Protein AF-A0A7C4KHJ4-F1 (afdb_monomer)

InterPro domains:
  IPR000914 Solute-binding protein family 5 domain [PF00496] (20-170)
  IPR039424 Solute-binding protein family 5 [PTHR30290] (23-286)

Sequence (313 aa):
FVEGGKYYEDDTPEHAKEIRDLLRDKRFRKALSWGVDRQRVIDVAWNGIGEPKAATISPQSWHFASPEGQEVYKKWAAADAQFDVEAANKALDEIGMTKGADGFRTLPSGKPFTMVVIVSDWGGSLKVQTDAAAEVKDQWEKNLGIKVEIQNLQGQPNLDTLTNEGQYMLRGAHISEIDIWTYPDWIFPIVNRYMFPLEGRYWAKGKETCQAPADKPYDCGVKPEPDSPAAKLQALYEKGMATKTVDERHKVVWEAIQVIIDEGPFVIGISGDQRMPVIANKKLKNILDYGVVGPWAPCTPGNQVPAQWYFEE

Radius of gyration: 20.72 Å; Cα contacts (8 Å, |Δi|>4): 526; chains: 1; bounding box: 50×50×69 Å

Secondary structure (DSSP, 8-state):
--TT---STT--HHHHHHHHHHHH-HHHHHHHHHT--HHHHHHHHSTT-SEE--S-S-TT-GGG-SHHHHHHHHHHHHTT-S--HHHHHHHHHHTT--B-TTSPBBPTTS-B-EEEEEE-STTS-HHHHHHHHHHHHHHIIIII--EEEEEE-TT-THHHHHHHTT--SEE------S-TTTSGGGTS--SSSTT-HHHHHHHHTTGGG----TT-TTTT--PPPTT-HHHHHHHHHHHHHH--SHHHHHHHHHHHHHHHHHH--SS---EE---------TTEE---S----S-TTTTTTGGG-GGG-EE--

Nearest PDB structures (foldseek):
  6lzu-assembly1_A  TM=7.095E-01  e=1.275E-09  Vibrio harveyi 1DA3
  6lzt-assembly1_A  TM=7.423E-01  e=4.961E-09  Vibrio harveyi 1DA3
  2noo-assembly1_A  TM=7.146E-01  e=4.512E-07  Escherichia coli K-12
  4ofo-assembly1_A  TM=6.897E-01  e=8.039E-06  Yersinia pestis
  1t34-assembly1_B  TM=4.561E-01  e=5.845E-01  Rattus norvegicus

pLDDT: mean 92.4, std 8.03, range [44.91, 98.81]

Foldseek 3Di:
DAVPLPPDPPPDPVVSVLLVVLLQDFLNQLLLLQLDPLQVLCCFLVVSFFDQWFDDADCLAPLLVDPVSVVLVVLLRHQSRHHDLPSSQVSCVVQQQDQDPVRATDGNVRHRAEAEEEEEQADPDSRSSVRSLVNSQVSCCVSHRHHYDYHYCYVPPCPVVCFLLVNHSHYDHDHYDRDCVLPVVQQALCDQGDLFNLCNLLNVCPNPVDDADPVGRSNNGDHDDPPDLNVLRNVLVVVLVPDDDPVVSSVSVSVSSVSCSVSDVSDNDSGDPGDDDDDDDPQWDQFDPDDDPDDPSCPPVVVRVCVPIDGDD

Structure (mmCIF, N/CA/C/O backbone):
data_AF-A0A7C4KHJ4-F1
#
_entry.id   AF-A0A7C4KHJ4-F1
#
loop_
_atom_site.group_PDB
_atom_site.id
_atom_site.type_symbol
_atom_site.label_atom_id
_atom_site.label_alt_id
_atom_site.label_comp_id
_atom_site.label_asym_id
_atom_site.label_entity_id
_atom_site.label_seq_id
_atom_site.pdbx_PDB_ins_code
_atom_site.Cartn_x
_atom_site.Cartn_y
_atom_site.Cartn_z
_atom_site.occupancy
_atom_site.B_iso_or_equiv
_atom_site.auth_seq_id
_atom_site.auth_comp_id
_atom_site.auth_asym_id
_atom_site.auth_atom_id
_atom_site.pdbx_PDB_model_num
ATOM 1 N N . PHE A 1 1 ? -4.263 11.393 4.834 1.00 48.53 1 PHE A N 1
ATOM 2 C CA . PHE A 1 1 ? -4.765 12.308 5.877 1.00 48.53 1 PHE A CA 1
ATOM 3 C C . PHE A 1 1 ? -6.288 12.150 5.914 1.00 48.53 1 PHE A C 1
ATOM 5 O O . PHE A 1 1 ? -6.855 11.564 5.008 1.00 48.53 1 PHE A O 1
ATOM 12 N N . VAL A 1 2 ? -6.969 12.540 6.990 1.00 50.00 2 VAL A N 1
ATOM 13 C CA . VAL A 1 2 ? -8.450 12.435 7.073 1.00 50.00 2 VAL A CA 1
ATOM 14 C C . VAL A 1 2 ? -9.094 13.816 7.196 1.00 50.00 2 VAL A C 1
ATOM 16 O O . VAL A 1 2 ? -10.307 13.952 7.102 1.00 50.00 2 VAL A O 1
ATOM 19 N N . GLU A 1 3 ? -8.276 14.863 7.306 1.00 51.19 3 GLU A N 1
ATOM 20 C CA . GLU A 1 3 ? -8.740 16.245 7.335 1.00 51.19 3 GLU A CA 1
ATOM 21 C C . GLU A 1 3 ? -9.339 16.614 5.972 1.00 51.19 3 GLU A C 1
ATOM 23 O O . GLU A 1 3 ? -8.628 16.902 5.011 1.00 51.19 3 GLU A O 1
ATOM 28 N N . GLY A 1 4 ? -10.668 16.545 5.883 1.00 44.91 4 GLY A N 1
ATOM 29 C CA . GLY A 1 4 ? -11.434 16.971 4.714 1.00 44.91 4 GLY A CA 1
ATOM 30 C C . GLY A 1 4 ? -12.326 15.913 4.065 1.00 44.91 4 GLY A C 1
ATOM 31 O O . GLY A 1 4 ? -13.011 16.236 3.101 1.00 44.91 4 GLY A O 1
ATOM 32 N N . GLY A 1 5 ? -12.371 14.686 4.591 1.00 52.03 5 GLY A N 1
ATOM 33 C CA . GLY A 1 5 ? -13.282 13.657 4.080 1.00 52.03 5 GLY A CA 1
ATOM 34 C C . GLY A 1 5 ? -14.732 13.760 4.567 1.00 52.03 5 GLY A C 1
ATOM 35 O O . GLY A 1 5 ? -15.590 13.111 3.980 1.00 52.03 5 GLY A O 1
ATOM 36 N N . LYS A 1 6 ? -15.014 14.547 5.625 1.00 63.78 6 LYS A N 1
ATOM 37 C CA . LYS A 1 6 ? -16.325 14.628 6.307 1.00 63.78 6 LYS A CA 1
ATOM 38 C C . LYS A 1 6 ? -17.025 13.268 6.402 1.00 63.78 6 LYS A C 1
ATOM 40 O O . LYS A 1 6 ? -18.173 13.110 5.997 1.00 63.78 6 LYS A O 1
ATOM 45 N N . TYR A 1 7 ? -16.304 12.276 6.916 1.00 72.81 7 TYR A N 1
ATOM 46 C CA . TYR A 1 7 ? -16.826 10.916 7.068 1.00 72.81 7 TYR A CA 1
ATOM 47 C C . TYR A 1 7 ? -17.734 10.763 8.297 1.00 72.81 7 TYR A C 1
ATOM 49 O O . TYR A 1 7 ? -18.406 9.747 8.435 1.00 72.81 7 TYR A O 1
ATOM 57 N N . TYR A 1 8 ? -17.754 11.766 9.179 1.00 77.12 8 TYR A N 1
ATOM 58 C CA . TYR A 1 8 ? -18.508 11.771 10.429 1.00 77.12 8 TYR A CA 1
ATOM 59 C C . TYR A 1 8 ? -19.321 13.058 10.553 1.00 77.12 8 TYR A C 1
ATOM 61 O O . TYR A 1 8 ? -18.904 14.118 10.081 1.00 77.12 8 TYR A O 1
ATOM 69 N N . GLU A 1 9 ? -20.476 12.970 11.213 1.00 77.19 9 GLU A N 1
ATOM 70 C CA . GLU A 1 9 ? -21.307 14.140 11.518 1.00 77.19 9 GLU A CA 1
ATOM 71 C C . GLU A 1 9 ? -20.599 15.102 12.494 1.00 77.19 9 GLU A C 1
ATOM 73 O O . GLU A 1 9 ? -20.789 16.315 12.400 1.00 77.19 9 GLU A O 1
ATOM 78 N N . ASP A 1 10 ? -19.735 14.586 13.380 1.00 80.06 10 ASP A N 1
ATOM 79 C CA . ASP A 1 10 ? -18.933 15.332 14.359 1.00 80.06 10 ASP A CA 1
ATOM 80 C C . ASP A 1 10 ? -17.441 15.448 13.971 1.00 80.06 10 ASP A C 1
ATOM 82 O O . ASP A 1 10 ? -16.556 15.249 14.804 1.00 80.06 10 ASP A O 1
ATOM 86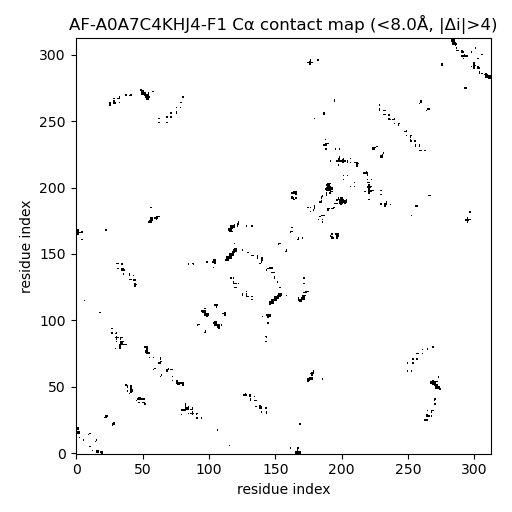 N N . ASP A 1 11 ? -17.143 15.789 12.712 1.00 78.00 11 ASP A N 1
ATOM 87 C CA . ASP A 1 11 ? -15.772 15.947 12.182 1.00 78.00 11 ASP A CA 1
ATOM 88 C C . ASP A 1 11 ? -15.036 17.179 12.769 1.00 78.00 11 ASP A C 1
ATOM 90 O O . ASP A 1 11 ? -14.831 18.198 12.104 1.00 78.00 11 ASP A O 1
ATOM 94 N N . THR A 1 12 ? -14.680 17.115 14.058 1.00 85.88 12 THR A N 1
ATOM 95 C CA . THR A 1 12 ? -13.859 18.125 14.747 1.00 85.88 12 THR A CA 1
ATOM 96 C C . THR A 1 12 ? -12.362 17.878 14.515 1.00 85.88 12 THR A C 1
ATOM 98 O O . THR A 1 12 ? -11.960 16.738 14.257 1.00 85.88 12 THR A O 1
ATOM 101 N N . PRO A 1 13 ? -11.492 18.899 14.661 1.00 85.50 13 PRO A N 1
ATOM 102 C CA . PRO A 1 13 ? -10.043 18.727 14.519 1.00 85.50 13 PRO A CA 1
ATOM 103 C C . PRO A 1 13 ? -9.453 17.635 15.424 1.00 85.50 13 PRO A C 1
ATOM 105 O O . PRO A 1 13 ? -8.558 16.897 15.013 1.00 85.50 13 PRO A O 1
ATOM 108 N N . GLU A 1 14 ? -9.964 17.495 16.647 1.00 88.50 14 GLU A N 1
ATOM 109 C CA . GLU A 1 14 ? -9.522 16.489 17.615 1.00 88.50 14 GLU A CA 1
ATOM 110 C C . GLU A 1 14 ? -9.905 15.078 17.164 1.00 88.50 14 GLU A C 1
ATOM 112 O O . GLU A 1 14 ? -9.088 14.161 17.248 1.00 88.50 14 GLU A O 1
ATOM 117 N N . HIS A 1 15 ? -11.122 14.911 16.639 1.00 88.50 15 HIS A N 1
ATOM 118 C CA . HIS A 1 15 ? -11.596 13.628 16.128 1.00 88.50 15 HIS A CA 1
ATOM 119 C C . HIS A 1 15 ? -10.838 13.215 14.857 1.00 88.50 15 HIS A C 1
ATOM 121 O O . HIS A 1 15 ? -10.336 12.094 14.761 1.00 88.50 15 HIS A O 1
ATOM 127 N N . ALA A 1 16 ? -10.644 14.150 13.921 1.00 87.75 16 ALA A N 1
ATOM 128 C CA . ALA A 1 16 ? -9.838 13.930 12.723 1.00 87.75 16 ALA A CA 1
ATOM 129 C C . ALA A 1 16 ? -8.372 13.597 13.059 1.00 87.75 16 ALA A C 1
ATOM 131 O O . ALA A 1 16 ? -7.741 12.777 12.379 1.00 87.75 16 ALA A O 1
ATOM 132 N N . LYS A 1 17 ? -7.820 14.206 14.119 1.00 89.88 17 LYS A N 1
ATOM 133 C CA . LYS A 1 17 ? -6.488 13.874 14.635 1.00 89.88 17 LYS A CA 1
ATOM 134 C C . LYS A 1 17 ? -6.435 12.460 15.202 1.00 89.88 17 LYS A C 1
ATOM 136 O O . LYS A 1 17 ? -5.523 11.727 14.838 1.00 89.88 17 LYS A O 1
ATOM 141 N N . GLU A 1 18 ? -7.396 12.066 16.032 1.00 93.25 18 GLU A N 1
ATOM 142 C CA . GLU A 1 18 ? -7.451 10.717 16.604 1.00 93.25 18 GLU A CA 1
ATOM 143 C C . GLU A 1 18 ? -7.506 9.638 15.513 1.00 93.25 18 GLU A C 1
ATOM 145 O O . GLU A 1 18 ? -6.716 8.694 15.536 1.00 93.25 18 GLU A O 1
ATOM 150 N N . ILE A 1 19 ? -8.365 9.810 14.502 1.00 93.50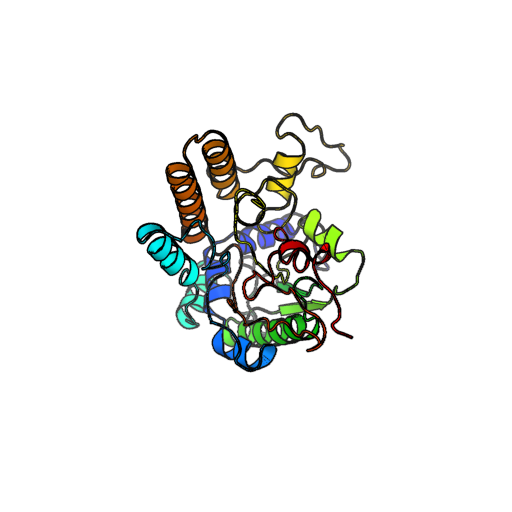 19 ILE A N 1
ATOM 151 C CA . ILE A 1 19 ? -8.444 8.874 13.372 1.00 93.50 19 ILE A CA 1
ATOM 152 C C . ILE A 1 19 ? -7.123 8.850 12.598 1.00 93.50 19 ILE A C 1
ATOM 154 O O . ILE A 1 19 ? -6.631 7.783 12.238 1.00 93.50 19 ILE A O 1
ATOM 158 N N . ARG A 1 20 ? -6.517 10.011 12.331 1.00 91.00 20 ARG A N 1
ATOM 159 C CA . ARG A 1 20 ? -5.228 10.071 11.632 1.00 91.00 20 ARG A CA 1
ATOM 160 C C . ARG A 1 20 ? -4.130 9.350 12.410 1.00 91.00 20 ARG A C 1
ATOM 162 O O . ARG A 1 20 ? -3.338 8.644 11.788 1.00 91.00 20 ARG A O 1
ATOM 169 N N . ASP A 1 21 ? -4.075 9.531 13.723 1.00 94.12 21 ASP A N 1
ATOM 170 C CA . ASP A 1 21 ? -3.102 8.865 14.586 1.00 94.12 21 ASP A CA 1
ATOM 171 C C . ASP A 1 21 ? -3.329 7.346 14.573 1.00 94.12 21 ASP A C 1
ATOM 173 O O . ASP A 1 21 ? -2.370 6.594 14.405 1.00 94.12 21 ASP A O 1
ATOM 177 N N . LEU A 1 22 ? -4.590 6.897 14.608 1.00 96.25 22 LEU A N 1
ATOM 178 C CA . LEU A 1 22 ? -4.954 5.486 14.470 1.00 96.25 22 LEU A CA 1
ATOM 179 C C . LEU A 1 22 ? -4.490 4.890 13.131 1.00 96.25 22 LEU A C 1
ATOM 181 O O . LEU A 1 22 ? -3.803 3.872 13.114 1.00 96.25 22 LEU A O 1
ATOM 185 N N . LEU A 1 23 ? -4.810 5.533 12.002 1.00 94.81 23 LEU A N 1
ATOM 186 C CA . LEU A 1 23 ? -4.402 5.062 10.668 1.00 94.81 23 LEU A CA 1
ATOM 187 C C . LEU A 1 23 ? -2.869 5.060 10.492 1.00 94.81 23 LEU A C 1
ATOM 189 O O . LEU A 1 23 ? -2.312 4.263 9.728 1.00 94.81 23 LEU A O 1
ATOM 193 N N . ARG A 1 24 ? -2.170 5.952 11.204 1.00 93.19 24 ARG A N 1
ATOM 194 C CA . ARG A 1 24 ? -0.703 6.030 11.237 1.00 93.19 24 ARG A CA 1
ATOM 195 C C . ARG A 1 24 ? -0.062 5.045 12.212 1.00 93.19 24 ARG A C 1
ATOM 197 O O . ARG A 1 24 ? 1.132 4.775 12.055 1.00 93.19 24 ARG A O 1
ATOM 204 N N . ASP A 1 25 ? -0.810 4.430 13.121 1.00 97.25 25 ASP A N 1
ATOM 205 C CA . ASP A 1 25 ? -0.280 3.374 13.977 1.00 97.25 25 ASP A CA 1
ATOM 206 C C . ASP A 1 25 ? -0.015 2.102 13.157 1.00 97.25 25 ASP A C 1
ATOM 208 O O . ASP A 1 25 ? -0.901 1.528 12.515 1.00 97.25 25 ASP A O 1
ATOM 212 N N . LYS A 1 26 ? 1.237 1.638 13.167 1.00 97.38 26 LYS A N 1
ATOM 213 C CA . LYS A 1 26 ? 1.629 0.426 12.440 1.00 97.38 26 LYS A CA 1
ATOM 214 C C . LYS A 1 26 ? 0.917 -0.825 12.954 1.00 97.38 26 LYS A C 1
ATOM 216 O O . LYS A 1 26 ? 0.660 -1.728 12.167 1.00 97.38 26 LYS A O 1
ATOM 221 N N . ARG A 1 27 ? 0.561 -0.884 14.242 1.00 98.50 27 ARG A N 1
ATOM 222 C CA . ARG A 1 27 ? -0.179 -2.011 14.832 1.00 98.50 27 ARG A CA 1
ATOM 223 C C . ARG A 1 27 ? -1.583 -2.095 14.256 1.00 98.50 27 ARG A C 1
ATOM 225 O O . ARG A 1 27 ? -2.018 -3.190 13.918 1.00 98.50 27 ARG A O 1
ATOM 232 N N . PHE A 1 28 ? -2.242 -0.953 14.050 1.00 98.56 28 PHE A N 1
ATOM 233 C CA . PHE A 1 28 ? -3.539 -0.904 13.377 1.00 98.56 28 PHE A CA 1
ATOM 234 C C . PHE A 1 28 ? -3.435 -1.421 11.936 1.00 98.56 28 PHE A C 1
ATOM 236 O O . PHE A 1 28 ? -4.170 -2.327 11.548 1.00 98.56 28 PHE A O 1
ATOM 243 N N . ARG A 1 29 ? -2.466 -0.927 11.152 1.00 98.19 29 ARG A N 1
ATOM 244 C CA . ARG A 1 29 ? -2.273 -1.383 9.761 1.00 98.19 29 ARG A CA 1
ATOM 245 C C . ARG A 1 29 ? -1.912 -2.868 9.663 1.00 98.19 29 ARG A C 1
ATOM 247 O O . ARG A 1 29 ? -2.429 -3.564 8.790 1.00 98.19 29 ARG A O 1
ATOM 254 N N . LYS A 1 30 ? -1.072 -3.372 10.573 1.00 98.62 30 LYS A N 1
ATOM 255 C CA . LYS A 1 30 ? -0.749 -4.802 10.688 1.00 98.62 30 LYS A CA 1
ATOM 256 C C . LYS A 1 30 ? -1.979 -5.631 11.041 1.00 98.62 30 LYS A C 1
ATOM 258 O O . LYS A 1 30 ? -2.223 -6.629 10.378 1.00 98.62 30 LYS A O 1
ATOM 263 N N . ALA A 1 31 ? -2.803 -5.185 11.990 1.00 98.75 31 ALA A N 1
ATOM 264 C CA . ALA A 1 31 ? -4.045 -5.869 12.339 1.00 98.75 31 ALA A CA 1
ATOM 265 C C . ALA A 1 31 ? -5.008 -5.972 11.149 1.00 98.75 31 ALA A C 1
ATOM 267 O O . ALA A 1 31 ? -5.555 -7.044 10.898 1.00 98.75 31 ALA A O 1
ATOM 268 N N . LEU A 1 32 ? -5.164 -4.898 10.367 1.00 98.62 32 LEU A N 1
ATOM 269 C CA . LEU A 1 32 ? -5.944 -4.952 9.129 1.00 98.62 32 LEU A CA 1
ATOM 270 C C . LEU A 1 32 ? -5.367 -5.966 8.134 1.00 98.62 32 LEU A C 1
ATOM 272 O O . LEU A 1 32 ? -6.120 -6.707 7.511 1.00 98.62 32 LEU A O 1
ATOM 276 N N . SER A 1 33 ? -4.042 -6.021 7.999 1.00 98.56 33 SER A N 1
ATOM 277 C CA . SER A 1 33 ? -3.369 -6.969 7.110 1.00 98.56 33 SER A CA 1
ATOM 278 C C . SER A 1 33 ? -3.535 -8.425 7.556 1.00 98.56 33 SER A C 1
ATOM 280 O O . SER A 1 33 ? -3.796 -9.291 6.722 1.00 98.56 33 SER A O 1
ATOM 282 N N . TRP A 1 34 ? -3.410 -8.695 8.858 1.00 98.75 34 TRP A N 1
ATOM 283 C CA . TRP A 1 34 ? -3.508 -10.038 9.434 1.00 98.75 34 TRP A CA 1
ATOM 284 C C . TRP A 1 34 ? -4.940 -10.540 9.583 1.00 98.75 34 TRP A C 1
ATOM 286 O O . TRP A 1 34 ? -5.164 -11.745 9.622 1.00 98.75 34 TRP A O 1
ATOM 296 N N . GLY A 1 35 ? -5.916 -9.634 9.646 1.00 98.56 35 GLY A N 1
ATOM 297 C CA . GLY A 1 35 ? -7.336 -9.965 9.738 1.00 98.56 35 GLY A CA 1
ATOM 298 C C . GLY A 1 35 ? -7.981 -10.420 8.430 1.00 98.56 35 GLY A C 1
ATOM 299 O O . GLY A 1 35 ? -9.187 -10.674 8.433 1.00 98.56 35 GLY A O 1
ATOM 300 N N . VAL A 1 36 ? -7.216 -10.503 7.335 1.00 98.50 36 VAL A N 1
ATOM 301 C CA . VAL A 1 36 ? -7.709 -10.867 6.000 1.00 98.50 36 VAL A CA 1
ATOM 302 C C . VAL A 1 36 ? -7.098 -12.181 5.530 1.00 98.50 36 VAL A C 1
ATOM 304 O O . VAL A 1 36 ? -5.885 -12.299 5.354 1.00 98.50 36 VAL A O 1
ATOM 307 N N . ASP A 1 37 ? -7.962 -13.147 5.245 1.00 98.50 37 ASP A N 1
ATOM 308 C CA . ASP A 1 37 ? -7.648 -14.325 4.454 1.00 98.50 37 ASP A CA 1
ATOM 309 C C . ASP A 1 37 ? -7.569 -13.920 2.978 1.00 98.50 37 ASP A C 1
ATOM 311 O O . ASP A 1 37 ? -8.564 -13.821 2.253 1.00 98.50 37 ASP A O 1
ATOM 315 N N . ARG A 1 38 ? -6.339 -13.666 2.536 1.00 98.19 38 ARG A N 1
ATOM 316 C CA . ARG A 1 38 ? -6.027 -13.272 1.159 1.00 98.19 38 ARG A CA 1
ATOM 317 C C . ARG A 1 38 ? -6.457 -14.314 0.138 1.00 98.19 38 ARG A C 1
ATOM 319 O O . ARG A 1 38 ? -6.929 -13.932 -0.930 1.00 98.19 38 ARG A O 1
ATOM 326 N N . GLN A 1 39 ? -6.313 -15.604 0.452 1.00 97.94 39 GLN A N 1
ATOM 327 C CA . GLN A 1 39 ? -6.692 -16.668 -0.474 1.00 97.94 39 GLN A CA 1
ATOM 328 C C . GLN A 1 39 ? -8.201 -16.650 -0.697 1.00 97.94 39 GLN A C 1
ATOM 330 O O . GLN A 1 39 ? -8.654 -16.675 -1.838 1.00 97.94 39 GLN A O 1
ATOM 335 N N . ARG A 1 40 ? -8.976 -16.486 0.377 1.00 98.19 40 ARG A N 1
ATOM 336 C CA . ARG A 1 40 ? -10.426 -16.344 0.281 1.00 98.19 40 ARG A CA 1
ATOM 337 C C . ARG A 1 40 ? -10.836 -15.153 -0.592 1.00 98.19 40 ARG A C 1
ATOM 339 O O . ARG A 1 40 ? -11.726 -15.297 -1.430 1.00 98.19 40 ARG A O 1
ATOM 346 N N . VAL A 1 41 ? -10.182 -13.999 -0.443 1.00 97.88 41 VAL A N 1
ATOM 347 C CA . VAL A 1 41 ? -10.464 -12.831 -1.299 1.00 97.88 41 VAL A CA 1
ATOM 348 C C . VAL A 1 41 ? -10.110 -13.115 -2.765 1.00 97.88 41 VAL A C 1
ATOM 350 O O . VAL A 1 41 ? -10.869 -12.745 -3.661 1.00 97.88 41 VAL A O 1
ATOM 353 N N . ILE A 1 42 ? -8.999 -13.812 -3.026 1.00 96.44 42 ILE A N 1
ATOM 354 C CA . ILE A 1 42 ? -8.588 -14.239 -4.374 1.00 96.44 42 ILE A CA 1
ATOM 355 C C . ILE A 1 42 ? -9.616 -15.183 -5.003 1.00 96.44 42 ILE A C 1
ATOM 357 O O . ILE A 1 42 ? -9.978 -15.011 -6.168 1.00 96.44 42 ILE A O 1
ATOM 361 N N . ASP A 1 43 ? -10.130 -16.143 -4.243 1.00 96.94 43 ASP A N 1
ATOM 362 C CA . ASP A 1 43 ? -11.132 -17.094 -4.722 1.00 96.94 43 ASP A CA 1
ATOM 363 C C . ASP A 1 43 ? -12.440 -16.394 -5.112 1.00 96.94 43 ASP A C 1
ATOM 365 O O . ASP A 1 43 ? -13.051 -16.743 -6.121 1.00 96.94 43 ASP A O 1
ATOM 369 N N . VAL A 1 44 ? -12.844 -15.373 -4.349 1.00 96.50 44 VAL A N 1
ATOM 370 C CA . VAL A 1 44 ? -14.081 -14.612 -4.584 1.00 96.50 44 VAL A CA 1
ATOM 371 C C . VAL A 1 44 ? -13.944 -13.620 -5.733 1.00 96.50 44 VAL A C 1
ATOM 373 O O . VAL A 1 44 ? -14.785 -13.598 -6.629 1.00 96.50 44 VAL A O 1
ATOM 376 N N . ALA A 1 45 ? -12.909 -12.781 -5.709 1.00 94.31 45 ALA A N 1
ATOM 377 C CA . ALA A 1 45 ? -12.795 -11.660 -6.638 1.00 94.31 45 ALA A CA 1
ATOM 378 C C . ALA A 1 45 ? -12.063 -12.032 -7.935 1.00 94.31 45 ALA A C 1
ATOM 380 O O . ALA A 1 45 ? -12.396 -11.515 -9.000 1.00 94.31 45 ALA A O 1
ATOM 381 N N . TRP A 1 46 ? -11.093 -12.948 -7.866 1.00 92.44 46 TRP A N 1
ATOM 382 C CA . TRP A 1 46 ? -10.256 -13.358 -8.999 1.00 92.44 46 TRP A CA 1
ATOM 383 C C . TRP A 1 46 ? -10.474 -14.815 -9.435 1.00 92.44 46 TRP A C 1
ATOM 385 O O . TRP A 1 46 ? -9.726 -15.314 -10.276 1.00 92.44 46 TRP A O 1
ATOM 395 N N . ASN A 1 47 ? -11.491 -15.509 -8.911 1.00 93.19 47 ASN A N 1
ATOM 396 C CA . ASN A 1 47 ? -11.765 -16.922 -9.208 1.00 93.19 47 ASN A CA 1
ATOM 397 C C . ASN A 1 47 ? -10.541 -17.832 -8.980 1.00 93.19 47 ASN A C 1
ATOM 399 O O . ASN A 1 47 ? -10.270 -18.734 -9.775 1.00 93.19 47 ASN A O 1
ATOM 403 N N . GLY A 1 48 ? -9.757 -17.555 -7.936 1.00 93.12 48 GLY A N 1
ATOM 404 C CA . GLY A 1 48 ? -8.562 -18.331 -7.593 1.00 93.12 48 GLY A CA 1
ATOM 405 C C . GLY A 1 48 ? -7.305 -17.944 -8.385 1.00 93.12 48 GLY A C 1
ATOM 406 O O . GLY A 1 48 ? -6.258 -18.564 -8.211 1.00 93.12 48 GLY A O 1
ATOM 407 N N . ILE A 1 49 ? -7.375 -16.938 -9.267 1.00 91.75 49 ILE A N 1
ATOM 408 C CA . ILE A 1 49 ? -6.243 -16.516 -10.102 1.00 91.75 49 ILE A CA 1
ATOM 409 C C . ILE A 1 49 ? -5.459 -15.397 -9.411 1.00 91.75 49 ILE A C 1
ATOM 411 O O . ILE A 1 49 ? -5.798 -14.221 -9.504 1.00 91.75 49 ILE A O 1
ATOM 415 N N . GLY A 1 50 ? -4.354 -15.762 -8.773 1.00 91.19 50 GLY A N 1
ATOM 416 C CA . GLY A 1 50 ? -3.403 -14.825 -8.185 1.00 91.19 50 GLY A CA 1
ATOM 417 C C . GLY A 1 50 ? -2.696 -15.438 -6.987 1.00 91.19 50 GLY A C 1
ATOM 418 O O . GLY A 1 50 ? -3.040 -16.532 -6.546 1.00 91.19 50 GLY A O 1
ATOM 419 N N . GLU A 1 51 ? -1.712 -14.724 -6.457 1.00 93.69 51 GLU A N 1
ATOM 420 C CA . GLU A 1 51 ? -0.929 -15.178 -5.309 1.00 93.69 51 GLU A CA 1
ATOM 421 C C . GLU A 1 51 ? -1.263 -14.352 -4.062 1.00 93.69 51 GLU A C 1
ATOM 423 O O . GLU A 1 51 ? -1.235 -13.118 -4.144 1.00 93.69 51 GLU A O 1
ATOM 428 N N . PRO A 1 52 ? -1.549 -14.979 -2.906 1.00 96.25 52 PRO A N 1
ATOM 429 C CA . PRO A 1 52 ? -1.718 -14.256 -1.652 1.00 96.25 52 PRO A CA 1
ATOM 430 C C . PRO A 1 52 ? -0.365 -13.701 -1.192 1.00 96.25 52 PRO A C 1
ATOM 432 O O . PRO A 1 52 ? 0.537 -14.458 -0.835 1.00 96.25 52 PRO A O 1
ATOM 435 N N . LYS A 1 53 ? -0.212 -12.373 -1.203 1.00 95.88 53 LYS A N 1
ATOM 436 C CA . LYS A 1 53 ? 1.022 -11.699 -0.769 1.00 95.88 53 LYS A CA 1
ATOM 437 C C . LYS A 1 53 ? 0.805 -10.245 -0.368 1.00 95.88 53 LYS A C 1
ATOM 439 O O . LYS A 1 53 ? -0.245 -9.651 -0.629 1.00 95.88 53 LYS A O 1
ATOM 444 N N . ALA A 1 54 ? 1.820 -9.672 0.269 1.00 96.19 54 ALA A N 1
ATOM 445 C CA . ALA A 1 54 ? 1.903 -8.246 0.534 1.00 96.19 54 ALA A CA 1
ATOM 446 C C . ALA A 1 54 ? 2.037 -7.430 -0.763 1.00 96.19 54 ALA A C 1
ATOM 448 O O . ALA A 1 54 ? 2.365 -7.939 -1.838 1.00 96.19 54 ALA A O 1
ATOM 449 N N . ALA A 1 55 ? 1.784 -6.130 -0.641 1.00 94.44 55 ALA A N 1
ATOM 450 C CA . ALA A 1 55 ? 1.915 -5.182 -1.734 1.00 94.44 55 ALA A CA 1
ATOM 451 C C . ALA A 1 55 ? 3.396 -4.997 -2.099 1.00 94.44 55 ALA A C 1
ATOM 453 O O . ALA A 1 55 ? 4.190 -4.554 -1.271 1.00 94.44 55 ALA A O 1
ATOM 454 N N . THR A 1 56 ? 3.746 -5.318 -3.343 1.00 94.69 56 THR A N 1
ATOM 455 C CA . THR A 1 56 ? 5.103 -5.208 -3.900 1.00 94.69 56 THR A CA 1
ATOM 456 C C . THR A 1 56 ? 5.035 -4.661 -5.327 1.00 94.69 56 THR A C 1
ATOM 458 O O . THR A 1 56 ? 3.961 -4.627 -5.931 1.00 94.69 56 THR A O 1
ATOM 461 N N . ILE A 1 57 ? 6.175 -4.243 -5.882 1.00 92.69 57 ILE A N 1
ATOM 462 C CA . ILE A 1 57 ? 6.313 -4.115 -7.343 1.00 92.69 57 ILE A CA 1
ATOM 463 C C . ILE A 1 57 ? 6.484 -5.502 -7.986 1.00 92.69 57 ILE A C 1
ATOM 465 O O . ILE A 1 57 ? 6.545 -6.515 -7.290 1.00 92.69 57 ILE A O 1
ATOM 469 N N . SER A 1 58 ? 6.570 -5.566 -9.317 1.00 90.56 58 SER A N 1
ATOM 470 C CA . SER A 1 58 ? 6.664 -6.840 -10.033 1.00 90.56 58 SER A CA 1
ATOM 471 C C . SER A 1 58 ? 7.892 -7.667 -9.593 1.00 90.56 58 SER A C 1
ATOM 473 O O . SER A 1 58 ? 8.995 -7.119 -9.513 1.00 90.56 58 SER A O 1
ATOM 475 N N . PRO A 1 59 ? 7.748 -8.993 -9.374 1.00 89.44 59 PRO A N 1
ATOM 476 C CA . PRO A 1 59 ? 8.892 -9.887 -9.162 1.00 89.44 59 PRO A CA 1
ATOM 477 C C . PRO A 1 59 ? 9.838 -9.949 -10.368 1.00 89.44 59 PRO A C 1
ATOM 479 O O . PRO A 1 59 ? 11.008 -10.287 -10.212 1.00 89.44 59 PRO A O 1
ATOM 482 N N . GLN A 1 60 ? 9.346 -9.613 -11.566 1.00 88.94 60 GLN A N 1
ATOM 483 C CA . GLN A 1 60 ? 10.139 -9.510 -12.794 1.00 88.94 60 GLN A CA 1
ATOM 484 C C . GLN A 1 60 ? 10.897 -8.177 -12.900 1.00 88.94 60 GLN A C 1
ATOM 486 O O . GLN A 1 60 ? 11.609 -7.947 -13.877 1.00 88.94 60 GLN A O 1
ATOM 491 N N . SER A 1 61 ? 10.768 -7.294 -11.905 1.00 92.19 61 SER A N 1
ATOM 492 C CA . SER A 1 61 ? 11.592 -6.098 -11.802 1.00 92.19 61 SER A CA 1
ATOM 493 C C . SER A 1 61 ? 13.075 -6.460 -11.786 1.00 92.19 61 SER A C 1
ATOM 495 O O . SER A 1 61 ? 13.536 -7.298 -11.007 1.00 92.19 61 SER A O 1
ATOM 497 N N . TRP A 1 62 ? 13.853 -5.755 -12.604 1.00 92.31 62 TRP A N 1
ATOM 498 C CA . TRP A 1 62 ? 15.305 -5.897 -12.648 1.00 92.31 62 TRP A CA 1
ATOM 499 C C . TRP A 1 62 ? 15.993 -5.587 -11.308 1.00 92.31 62 TRP A C 1
ATOM 501 O O . TRP A 1 62 ? 17.072 -6.119 -11.052 1.00 92.31 62 TRP A O 1
ATOM 511 N N . HIS A 1 63 ? 15.345 -4.831 -10.406 1.00 96.06 63 HIS A N 1
ATOM 512 C CA . HIS A 1 63 ? 15.831 -4.621 -9.037 1.00 96.06 63 HIS A CA 1
ATOM 513 C C . HIS A 1 63 ? 15.996 -5.925 -8.257 1.00 96.06 63 HIS A C 1
ATOM 515 O O . HIS A 1 63 ? 16.727 -5.943 -7.271 1.00 96.06 63 HIS A O 1
ATOM 521 N N . PHE A 1 64 ? 15.348 -7.010 -8.678 1.00 96.69 64 PHE A N 1
ATOM 522 C CA . PHE A 1 64 ? 15.410 -8.303 -8.009 1.00 96.69 64 PHE A CA 1
ATOM 523 C C . PHE A 1 64 ? 16.123 -9.371 -8.838 1.00 96.69 64 PHE A C 1
ATOM 525 O O . PHE A 1 64 ? 16.071 -10.539 -8.483 1.00 96.69 64 PHE A O 1
ATOM 532 N N . ALA A 1 65 ? 16.804 -9.021 -9.932 1.00 94.94 65 ALA A N 1
ATOM 533 C CA . ALA A 1 65 ? 17.425 -10.016 -10.811 1.00 94.94 65 ALA A CA 1
ATOM 534 C C . ALA A 1 65 ? 18.582 -10.796 -10.148 1.00 94.94 65 ALA A C 1
ATOM 536 O O . ALA A 1 65 ? 18.880 -11.922 -10.547 1.00 94.94 65 ALA A O 1
ATOM 537 N N . SER A 1 66 ? 19.241 -10.215 -9.140 1.00 96.31 66 SER A N 1
ATOM 538 C CA . SER A 1 66 ? 20.318 -10.872 -8.392 1.00 96.31 66 SER A CA 1
ATOM 539 C C . SER A 1 66 ? 19.778 -11.804 -7.292 1.00 96.31 66 SER A C 1
ATOM 541 O O . SER A 1 66 ? 18.665 -11.596 -6.805 1.00 96.31 66 SER A O 1
ATOM 543 N N . PRO A 1 67 ? 20.565 -12.794 -6.818 1.00 97.00 67 PRO A N 1
ATOM 544 C CA . PRO A 1 67 ? 20.169 -13.630 -5.682 1.00 97.00 67 PRO A CA 1
ATOM 545 C C . PRO A 1 67 ? 19.826 -12.827 -4.418 1.00 97.00 67 PRO A C 1
ATOM 547 O O . PRO A 1 67 ? 18.855 -13.139 -3.740 1.00 97.00 67 PRO A O 1
ATOM 550 N N . GLU A 1 68 ? 20.583 -11.766 -4.124 1.00 96.94 68 GLU A N 1
ATOM 551 C CA . GLU A 1 68 ? 20.302 -10.867 -2.997 1.00 96.94 68 GLU A CA 1
ATOM 552 C C . GLU A 1 68 ? 18.963 -10.138 -3.178 1.00 96.94 68 GLU A C 1
ATOM 554 O O . GLU A 1 68 ? 18.134 -10.127 -2.268 1.00 96.94 68 GLU A O 1
ATOM 559 N N . GLY A 1 69 ? 18.712 -9.600 -4.375 1.00 97.50 69 GLY A N 1
ATOM 560 C CA . GLY A 1 69 ? 17.456 -8.933 -4.701 1.00 97.50 69 GLY A CA 1
ATOM 561 C C . GLY A 1 69 ? 16.246 -9.868 -4.607 1.00 97.50 69 GLY A C 1
ATOM 562 O O . GLY A 1 69 ? 15.199 -9.460 -4.107 1.00 97.50 69 GLY A O 1
ATOM 563 N N . GLN A 1 70 ? 16.387 -11.138 -5.001 1.00 97.69 70 GLN A N 1
ATOM 564 C CA . GLN A 1 70 ? 15.340 -12.150 -4.816 1.00 97.69 70 GLN A CA 1
ATOM 565 C C . GLN A 1 70 ? 15.009 -12.384 -3.335 1.00 97.69 70 GLN A C 1
ATOM 567 O O . GLN A 1 70 ? 13.837 -12.516 -2.981 1.00 97.69 70 GLN A O 1
ATOM 572 N N . GLU A 1 71 ? 16.006 -12.401 -2.448 1.00 98.06 71 GLU A N 1
ATOM 573 C CA . GLU A 1 71 ? 15.764 -12.534 -1.006 1.00 98.06 71 GLU A CA 1
ATOM 574 C C . GLU A 1 71 ? 15.072 -11.297 -0.42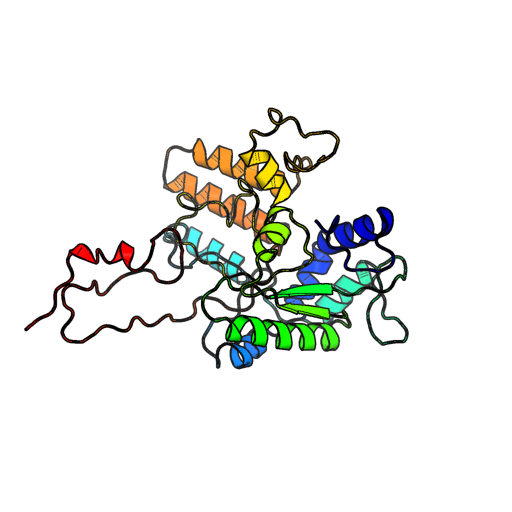0 1.00 98.06 71 GLU A C 1
ATOM 576 O O . GLU A 1 71 ? 14.176 -11.431 0.417 1.00 98.06 71 GLU A O 1
ATOM 581 N N . VAL A 1 72 ? 15.423 -10.096 -0.893 1.00 98.25 72 VAL A N 1
ATOM 582 C CA . VAL A 1 72 ? 14.705 -8.859 -0.543 1.00 98.25 72 VAL A CA 1
ATOM 583 C C . VAL A 1 72 ? 13.246 -8.936 -0.995 1.00 98.25 72 VAL A C 1
ATOM 585 O O . VAL A 1 72 ? 12.349 -8.665 -0.195 1.00 98.25 72 VAL A O 1
ATOM 588 N N . TYR A 1 73 ? 12.988 -9.364 -2.236 1.00 97.44 73 TYR A N 1
ATOM 589 C CA . TYR A 1 73 ? 11.628 -9.515 -2.754 1.00 97.44 73 TYR A CA 1
ATOM 590 C C . TYR A 1 73 ? 10.803 -10.497 -1.922 1.00 97.44 73 TYR A C 1
ATOM 592 O O . TYR A 1 73 ? 9.693 -10.165 -1.514 1.00 97.44 73 TYR A O 1
ATOM 600 N N . LYS A 1 74 ? 11.342 -11.685 -1.616 1.00 97.50 74 LYS A N 1
ATOM 601 C CA . LYS A 1 74 ? 10.640 -12.693 -0.801 1.00 97.50 74 LYS A CA 1
ATOM 602 C C . LYS A 1 74 ? 10.265 -12.150 0.574 1.00 97.50 74 LYS A C 1
ATOM 604 O O . LYS A 1 74 ? 9.135 -12.348 1.016 1.00 97.50 74 LYS A O 1
ATOM 609 N N . LYS A 1 75 ? 11.187 -11.440 1.235 1.00 98.19 75 LYS A N 1
ATOM 610 C CA . LYS A 1 75 ? 10.916 -10.786 2.524 1.00 98.19 75 LYS A CA 1
ATOM 611 C C . LYS A 1 75 ? 9.811 -9.745 2.394 1.00 98.19 75 LYS A C 1
ATOM 613 O O . LYS A 1 75 ? 8.902 -9.733 3.216 1.00 98.19 75 LYS A O 1
ATOM 618 N N . TRP A 1 76 ? 9.863 -8.912 1.356 1.00 97.75 76 TRP A N 1
ATOM 619 C CA . TRP A 1 76 ? 8.850 -7.888 1.126 1.00 97.75 76 TRP A CA 1
ATOM 620 C C . TRP A 1 76 ? 7.474 -8.491 0.829 1.00 97.75 76 TRP A C 1
ATOM 622 O O . TRP A 1 76 ? 6.494 -8.102 1.454 1.00 97.75 76 TRP A O 1
ATOM 632 N N . ALA A 1 77 ? 7.402 -9.489 -0.054 1.00 97.38 77 ALA A N 1
ATOM 633 C CA . ALA A 1 77 ? 6.165 -10.172 -0.427 1.00 97.38 77 ALA A CA 1
ATOM 634 C C . ALA A 1 77 ? 5.511 -10.919 0.749 1.00 97.38 77 ALA A C 1
ATOM 636 O O . ALA A 1 77 ? 4.288 -11.059 0.777 1.00 97.38 77 ALA A O 1
ATOM 637 N N . ALA A 1 78 ? 6.301 -11.373 1.726 1.00 97.25 78 ALA A N 1
ATOM 638 C CA . ALA A 1 78 ? 5.807 -12.032 2.933 1.00 97.25 78 ALA A CA 1
ATOM 639 C C . ALA A 1 78 ? 5.481 -11.063 4.087 1.00 97.25 78 ALA A C 1
ATOM 641 O O . ALA A 1 78 ? 4.817 -11.466 5.044 1.00 97.25 78 ALA A O 1
ATOM 642 N N . ALA A 1 79 ? 5.944 -9.810 4.028 1.00 97.38 79 ALA A N 1
ATOM 643 C CA . ALA A 1 79 ? 5.847 -8.866 5.137 1.00 97.38 79 ALA A CA 1
ATOM 644 C C . ALA A 1 79 ? 4.385 -8.591 5.520 1.00 97.38 79 ALA A C 1
ATOM 646 O O . ALA A 1 79 ? 3.608 -8.051 4.735 1.00 97.38 79 ALA A O 1
ATOM 647 N N . ASP A 1 80 ? 4.020 -8.976 6.745 1.00 97.12 80 ASP A N 1
ATOM 648 C CA . ASP A 1 80 ? 2.676 -8.830 7.311 1.00 97.12 80 ASP A CA 1
ATOM 649 C C . ASP A 1 80 ? 1.551 -9.482 6.475 1.00 97.12 80 ASP A C 1
ATOM 651 O O . ASP A 1 80 ? 0.386 -9.103 6.603 1.00 97.12 80 ASP A O 1
ATOM 655 N N . ALA A 1 81 ? 1.879 -10.457 5.620 1.00 97.31 81 ALA A N 1
ATOM 656 C CA . ALA A 1 81 ? 0.928 -11.108 4.717 1.00 97.31 81 ALA A CA 1
ATOM 657 C C . ALA A 1 81 ? 0.204 -12.325 5.328 1.00 97.31 81 ALA A C 1
ATOM 659 O O . ALA A 1 81 ? -0.701 -12.877 4.696 1.00 97.31 81 ALA A O 1
ATOM 660 N N . GLN A 1 82 ? 0.589 -12.757 6.533 1.00 96.88 82 GLN A N 1
ATOM 661 C CA . GLN A 1 82 ? -0.042 -13.879 7.229 1.00 96.88 82 GLN A CA 1
ATOM 662 C C . GLN A 1 82 ? -1.508 -13.593 7.584 1.00 96.88 82 GLN A C 1
ATOM 664 O O . GLN A 1 82 ? -1.868 -12.441 7.811 1.00 96.88 82 GLN A O 1
ATOM 669 N N . PHE A 1 83 ? -2.332 -14.641 7.673 1.00 98.50 83 PHE A N 1
ATOM 670 C CA . PHE A 1 83 ? -3.690 -14.569 8.218 1.00 98.50 83 PHE A CA 1
ATOM 671 C C . PHE A 1 83 ? -3.671 -15.043 9.676 1.00 98.50 83 PHE A C 1
ATOM 673 O O . PHE A 1 83 ? -3.534 -16.235 9.944 1.00 98.50 83 PHE A O 1
ATOM 680 N N . ASP A 1 84 ? -3.750 -14.096 10.610 1.00 98.56 84 ASP A N 1
ATOM 681 C CA . ASP A 1 84 ? -3.669 -14.333 12.054 1.00 98.56 84 ASP A CA 1
ATOM 682 C C . ASP A 1 84 ? -4.637 -13.396 12.790 1.00 98.56 84 ASP A C 1
ATOM 684 O O . ASP A 1 84 ? -4.312 -12.272 13.187 1.00 98.56 84 ASP A O 1
ATOM 688 N N . VAL A 1 85 ? -5.877 -13.866 12.933 1.00 98.75 85 VAL A N 1
ATOM 689 C CA . VAL A 1 85 ? -6.969 -13.108 13.555 1.00 98.75 85 VAL A CA 1
ATOM 690 C C . VAL A 1 85 ? -6.707 -12.849 15.040 1.00 98.75 85 VAL A C 1
ATOM 692 O O . VAL A 1 85 ? -7.119 -11.809 15.559 1.00 98.75 85 VAL A O 1
ATOM 695 N N . GLU A 1 86 ? -6.019 -13.756 15.735 1.00 98.69 86 GLU A N 1
ATOM 696 C CA . GLU A 1 86 ? -5.711 -13.598 17.158 1.00 98.69 86 GLU A CA 1
ATOM 697 C C . GLU A 1 86 ? -4.689 -12.476 17.362 1.00 98.69 86 GLU A C 1
ATOM 699 O O . GLU A 1 86 ? -4.951 -11.531 18.114 1.00 98.69 86 GLU A O 1
ATOM 704 N N . ALA A 1 87 ? -3.572 -12.516 16.629 1.00 98.50 87 ALA A N 1
ATOM 705 C CA . ALA A 1 87 ? -2.568 -11.458 16.665 1.00 98.50 87 ALA A CA 1
ATOM 706 C C . ALA A 1 87 ? -3.151 -10.105 16.232 1.00 98.50 87 ALA A C 1
ATOM 708 O O . ALA A 1 87 ? -2.833 -9.075 16.833 1.00 98.50 87 ALA A O 1
ATOM 709 N N . ALA A 1 88 ? -4.041 -10.099 15.234 1.00 98.75 88 ALA A N 1
ATOM 710 C CA . ALA A 1 88 ? -4.732 -8.893 14.794 1.00 98.75 88 ALA A CA 1
ATOM 711 C C . ALA A 1 88 ? -5.596 -8.281 15.904 1.00 98.75 88 ALA A C 1
ATOM 713 O O . ALA A 1 88 ? -5.481 -7.089 16.185 1.00 98.75 88 ALA A O 1
ATOM 714 N N . ASN A 1 89 ? -6.434 -9.081 16.573 1.00 98.75 89 ASN A N 1
ATOM 715 C CA . ASN A 1 89 ? -7.268 -8.587 17.671 1.00 98.75 89 ASN A CA 1
ATOM 716 C C . ASN A 1 89 ? -6.420 -8.082 18.841 1.00 98.75 89 ASN A C 1
ATOM 718 O O . ASN A 1 89 ? -6.696 -6.997 19.348 1.00 98.75 89 ASN A O 1
ATOM 722 N N . LYS A 1 90 ? -5.353 -8.804 19.203 1.00 98.56 90 LYS A N 1
ATOM 723 C CA . LYS A 1 90 ? -4.425 -8.380 20.256 1.00 98.56 90 LYS A CA 1
ATOM 724 C C . LYS A 1 90 ? -3.793 -7.019 19.946 1.00 98.56 90 LYS A C 1
ATOM 726 O O . LYS A 1 90 ? -3.754 -6.153 20.813 1.00 98.56 90 LYS A O 1
ATOM 731 N N . ALA A 1 91 ? -3.344 -6.803 18.709 1.00 98.56 91 ALA A N 1
ATOM 732 C CA . ALA A 1 91 ? -2.775 -5.525 18.285 1.00 98.56 91 ALA A CA 1
ATOM 733 C C . ALA A 1 91 ? -3.790 -4.368 18.372 1.00 98.56 91 ALA A C 1
ATOM 735 O O . ALA A 1 91 ? -3.408 -3.255 18.732 1.00 98.56 91 ALA A O 1
ATOM 736 N N . LEU A 1 92 ? -5.072 -4.624 18.079 1.00 98.81 92 LEU A N 1
ATOM 737 C CA . LEU A 1 92 ? -6.154 -3.641 18.233 1.00 98.81 92 LEU A CA 1
ATOM 738 C C . LEU A 1 92 ? -6.477 -3.355 19.710 1.00 98.81 92 LEU A C 1
ATOM 740 O O . LEU A 1 92 ? -6.730 -2.205 20.072 1.00 98.81 92 LEU A O 1
ATOM 744 N N . ASP A 1 93 ? -6.429 -4.372 20.571 1.00 98.44 93 ASP A N 1
ATOM 745 C CA . ASP A 1 93 ? -6.621 -4.212 22.017 1.00 98.44 93 ASP A CA 1
ATOM 746 C C . ASP A 1 93 ? -5.484 -3.379 22.643 1.00 98.44 93 ASP A C 1
ATOM 748 O O . ASP A 1 93 ? -5.738 -2.476 23.440 1.00 98.44 93 ASP A O 1
ATOM 752 N N . GLU A 1 94 ? -4.230 -3.618 22.239 1.00 98.12 94 GLU A N 1
ATOM 753 C CA . GLU A 1 94 ? -3.039 -2.893 22.721 1.00 98.12 94 GLU A CA 1
ATOM 754 C C . GLU A 1 94 ? -3.045 -1.393 22.389 1.00 98.12 94 GLU A C 1
ATOM 756 O O . GLU A 1 94 ? -2.386 -0.605 23.073 1.00 98.12 94 GLU A O 1
ATOM 761 N N . ILE A 1 95 ? -3.771 -0.988 21.344 1.00 98.12 95 ILE A N 1
ATOM 762 C CA . ILE A 1 95 ? -3.959 0.424 20.979 1.00 98.12 95 ILE A CA 1
ATOM 763 C C . ILE A 1 95 ? -5.243 1.023 21.560 1.00 98.12 95 ILE A C 1
ATOM 765 O O . ILE A 1 95 ? -5.570 2.167 21.258 1.00 98.12 95 ILE A O 1
ATOM 769 N N . GLY A 1 96 ? -5.957 0.282 22.412 1.00 97.81 96 GLY A N 1
ATOM 770 C CA . GLY A 1 96 ? -7.122 0.771 23.148 1.00 97.81 96 GLY A CA 1
ATOM 771 C C . GLY A 1 96 ? -8.433 0.763 22.363 1.00 97.81 96 GLY A C 1
ATOM 772 O O . GLY A 1 96 ? -9.420 1.322 22.837 1.00 97.81 96 GLY A O 1
ATOM 773 N N . MET A 1 97 ? -8.489 0.131 21.188 1.00 98.25 97 MET A N 1
ATOM 774 C CA . MET A 1 97 ? -9.749 -0.019 20.461 1.00 98.25 97 MET A CA 1
ATOM 775 C C . MET A 1 97 ? -10.562 -1.144 21.092 1.00 98.25 97 MET A C 1
ATOM 777 O O . MET A 1 97 ? -10.288 -2.302 20.820 1.00 98.25 97 MET A O 1
ATOM 781 N N . THR A 1 98 ? -11.568 -0.855 21.911 1.00 96.62 98 THR A N 1
ATOM 782 C CA . THR A 1 98 ? -12.409 -1.895 22.541 1.00 96.62 98 THR A CA 1
ATOM 783 C C . THR A 1 98 ? -13.730 -2.069 21.797 1.00 96.62 98 THR A C 1
ATOM 785 O O . THR A 1 98 ? -14.177 -1.149 21.120 1.00 96.62 98 THR A O 1
ATOM 788 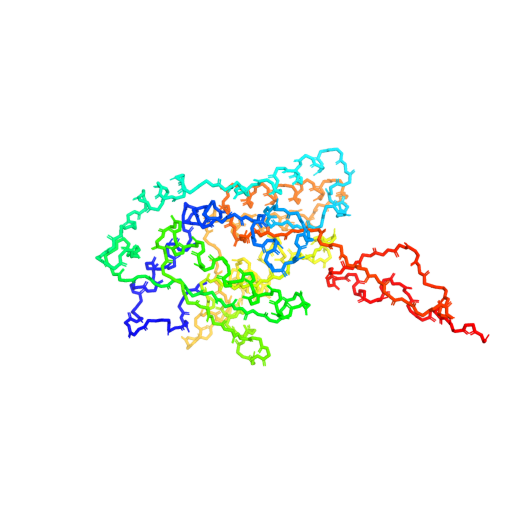N N . LYS A 1 99 ? -14.357 -3.252 21.875 1.00 96.81 99 LYS A N 1
ATOM 789 C CA . LYS A 1 99 ? -15.674 -3.490 21.258 1.00 96.81 99 LYS A CA 1
ATOM 790 C C . LYS A 1 99 ? -16.781 -2.832 22.084 1.00 96.81 99 LYS A C 1
ATOM 792 O O . LYS A 1 99 ? -16.879 -3.070 23.286 1.00 96.81 99 LYS A O 1
ATOM 797 N N . GLY A 1 100 ? -17.618 -2.040 21.425 1.00 93.25 100 GLY A N 1
ATOM 798 C CA . GLY A 1 100 ? -18.847 -1.485 21.970 1.00 93.25 100 GLY A CA 1
ATOM 799 C C . GLY A 1 100 ? -19.973 -2.519 22.055 1.00 93.25 100 GLY A C 1
ATOM 800 O O . GLY A 1 100 ? -19.812 -3.697 21.726 1.00 93.25 100 GLY A O 1
ATOM 801 N N . ALA A 1 101 ? -21.149 -2.065 22.493 1.00 92.94 101 ALA A N 1
ATOM 802 C CA . ALA A 1 101 ? -22.330 -2.916 22.667 1.00 92.94 101 ALA A CA 1
ATOM 803 C C . ALA A 1 101 ? -22.888 -3.482 21.346 1.00 92.94 101 ALA A C 1
ATOM 805 O O . ALA A 1 101 ? -23.583 -4.495 21.358 1.00 92.94 101 ALA A O 1
ATOM 806 N N . ASP A 1 102 ? -22.582 -2.844 20.217 1.00 95.00 102 ASP A N 1
ATOM 807 C CA . ASP A 1 102 ? -22.937 -3.292 18.868 1.00 95.00 102 ASP A CA 1
ATOM 808 C C . ASP A 1 102 ? -21.960 -4.339 18.301 1.00 95.00 102 ASP A C 1
ATOM 810 O O . ASP A 1 102 ? -22.148 -4.821 17.186 1.00 95.00 102 ASP A O 1
ATOM 814 N N . GLY A 1 103 ? -20.929 -4.710 19.068 1.00 96.25 103 GLY A N 1
ATOM 815 C CA . GLY A 1 103 ? -19.900 -5.665 18.666 1.00 96.25 103 GLY A CA 1
ATOM 816 C C . GLY A 1 103 ? -18.775 -5.060 17.824 1.00 96.25 103 GLY A C 1
ATOM 817 O O . GLY A 1 103 ? -17.809 -5.773 17.531 1.00 96.25 103 GLY A O 1
ATOM 818 N N . PHE A 1 104 ? -18.850 -3.768 17.483 1.00 98.50 104 PHE A N 1
ATOM 819 C CA . PHE A 1 104 ? -17.818 -3.071 16.724 1.00 98.50 104 PHE A CA 1
ATOM 820 C C . PHE A 1 104 ? -16.868 -2.294 17.630 1.00 98.50 104 PHE A C 1
ATOM 822 O O . PHE A 1 104 ? -17.234 -1.801 18.693 1.00 98.50 104 PHE A O 1
ATOM 829 N N . ARG A 1 105 ? -15.608 -2.191 17.216 1.00 98.38 105 ARG A N 1
ATOM 830 C CA . ARG A 1 105 ? -14.567 -1.474 17.934 1.00 98.38 105 ARG A CA 1
ATOM 831 C C . ARG A 1 105 ? -14.787 0.030 17.849 1.00 98.38 105 ARG A C 1
ATOM 833 O O . ARG A 1 105 ? -15.067 0.569 16.781 1.00 98.38 105 ARG A O 1
ATOM 840 N N . THR A 1 106 ? -14.602 0.700 18.976 1.00 97.69 106 THR A N 1
ATOM 841 C CA . THR A 1 106 ? -14.564 2.156 19.073 1.00 97.69 106 THR A CA 1
ATOM 842 C C . THR A 1 106 ? -13.137 2.665 18.902 1.00 97.69 106 THR A C 1
ATOM 844 O O . THR A 1 106 ? -12.165 1.911 19.017 1.00 97.69 106 THR A O 1
ATOM 847 N N . LEU A 1 107 ? -13.001 3.968 18.670 1.00 96.31 107 LEU A N 1
ATOM 848 C CA . LEU A 1 107 ? -11.735 4.666 18.859 1.00 96.31 107 LEU A CA 1
ATOM 849 C C . LEU A 1 107 ? -11.248 4.527 20.316 1.00 96.31 107 LEU A C 1
ATOM 851 O O . LEU A 1 107 ? -12.062 4.237 21.204 1.00 96.31 107 LEU A O 1
ATOM 855 N N . PRO A 1 108 ? -9.952 4.771 20.589 1.00 96.19 108 PRO A N 1
ATOM 856 C CA . PRO A 1 108 ? -9.410 4.773 21.951 1.00 96.19 108 PRO A CA 1
ATOM 857 C C . PRO A 1 108 ? -10.124 5.741 22.907 1.00 96.19 108 PRO A C 1
ATOM 859 O O . PRO A 1 108 ? -10.237 5.461 24.098 1.00 96.19 108 PRO A O 1
ATOM 862 N N . SER A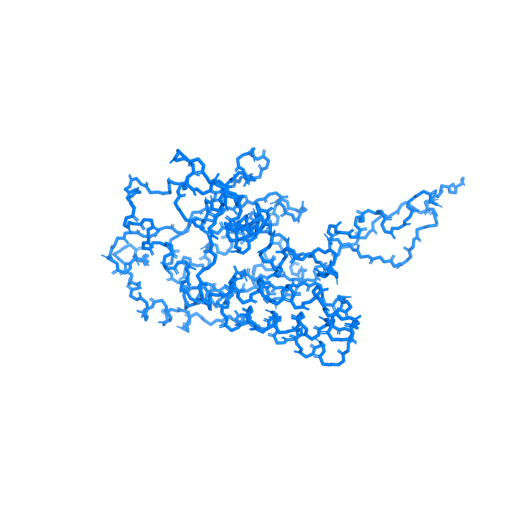 1 109 ? -10.667 6.850 22.396 1.00 94.94 109 SER A N 1
ATOM 863 C CA . SER A 1 109 ? -11.525 7.773 23.150 1.00 94.94 109 SER A CA 1
ATOM 864 C C . SER A 1 109 ? -12.893 7.200 23.547 1.00 94.94 109 SER A C 1
ATOM 866 O O . SER A 1 109 ? -13.618 7.831 24.315 1.00 94.94 109 SER A O 1
ATOM 868 N N . GLY A 1 110 ? -13.279 6.037 23.015 1.00 94.69 110 GLY A N 1
ATOM 869 C CA . GLY A 1 110 ? -14.606 5.436 23.165 1.00 94.69 110 GLY A CA 1
ATOM 870 C C . GLY A 1 110 ? -15.628 5.907 22.125 1.00 94.69 110 GLY A C 1
ATOM 871 O O . GLY A 1 110 ? -16.746 5.394 22.093 1.00 94.69 110 GLY A O 1
ATOM 872 N N . LYS A 1 111 ? -15.270 6.857 21.250 1.00 92.50 111 LYS A N 1
ATOM 873 C CA . LYS A 1 111 ? -16.143 7.302 20.154 1.00 92.50 111 LYS A CA 1
ATOM 874 C C . LYS A 1 111 ? -16.337 6.201 19.096 1.00 92.50 111 LYS A C 1
ATOM 876 O O . LYS A 1 111 ? -15.398 5.444 18.838 1.00 92.50 111 LYS A O 1
ATOM 881 N N . PRO A 1 112 ? -17.504 6.119 18.430 1.00 93.31 112 PRO A N 1
ATOM 882 C CA . PRO A 1 112 ? -17.710 5.193 17.317 1.00 93.31 112 PRO A CA 1
ATOM 883 C C . PRO A 1 112 ? -16.655 5.353 16.215 1.00 93.31 112 PRO A C 1
ATOM 885 O O . PRO A 1 112 ? -16.249 6.468 15.898 1.00 93.31 112 PRO A O 1
ATOM 888 N N . PHE A 1 113 ? -16.245 4.240 15.604 1.00 94.81 113 PHE A N 1
ATOM 889 C CA . PHE A 1 113 ? -15.322 4.229 14.470 1.00 94.81 113 PHE A CA 1
ATOM 890 C C . PHE A 1 113 ? -15.943 3.479 13.291 1.00 94.81 113 PHE A C 1
ATOM 892 O O . PHE A 1 113 ? -16.405 2.351 13.438 1.00 94.81 113 PHE A O 1
ATOM 899 N N . THR A 1 114 ? -15.944 4.102 12.115 1.00 95.38 114 THR A N 1
ATOM 900 C CA . THR A 1 114 ? -16.269 3.459 10.837 1.00 95.38 114 THR A CA 1
ATOM 901 C C . THR A 1 114 ? -15.120 3.690 9.867 1.00 95.38 114 THR A C 1
ATOM 903 O O . THR A 1 114 ? -14.790 4.822 9.514 1.00 95.38 114 THR A O 1
ATOM 906 N N . MET A 1 115 ? -14.496 2.605 9.423 1.00 95.62 115 MET A N 1
ATOM 907 C CA . MET A 1 115 ? -13.452 2.678 8.416 1.00 95.62 115 MET A CA 1
ATOM 908 C C . MET A 1 115 ? -14.082 2.816 7.033 1.00 95.62 115 MET A C 1
ATOM 910 O O . MET A 1 115 ? -14.820 1.939 6.587 1.00 95.62 115 MET A O 1
ATOM 914 N N . VAL A 1 116 ? -13.761 3.904 6.338 1.00 94.62 116 VAL A N 1
ATOM 915 C CA . VAL A 1 116 ? -14.233 4.135 4.972 1.00 94.62 116 VAL A CA 1
ATOM 916 C C . VAL A 1 116 ? -13.203 3.623 3.971 1.00 94.62 116 VAL A C 1
ATOM 918 O O . VAL A 1 116 ? -12.041 4.037 3.985 1.00 94.62 116 VAL A O 1
ATOM 921 N N . VAL A 1 117 ? -13.640 2.732 3.086 1.00 94.62 117 VAL A N 1
ATOM 922 C CA . VAL A 1 117 ? -12.828 2.176 2.003 1.00 94.62 117 VAL A CA 1
ATOM 923 C C . VAL A 1 117 ? -13.383 2.664 0.674 1.00 94.62 117 VAL A C 1
ATOM 925 O O . VAL A 1 117 ? -14.497 2.320 0.279 1.00 94.62 117 VAL A O 1
ATOM 928 N N . ILE A 1 118 ? -12.583 3.447 -0.041 1.00 92.69 118 ILE A N 1
ATOM 929 C CA . ILE A 1 118 ? -12.927 3.918 -1.379 1.00 92.69 118 ILE A CA 1
ATOM 930 C C . ILE A 1 118 ? -12.576 2.838 -2.403 1.00 92.69 118 ILE A C 1
ATOM 932 O O . ILE A 1 118 ? -11.415 2.448 -2.535 1.00 92.69 118 ILE A O 1
ATOM 936 N N . VAL A 1 119 ? -13.557 2.398 -3.183 1.00 92.69 119 VAL A N 1
ATOM 937 C CA . VAL A 1 119 ? -13.331 1.604 -4.396 1.00 92.69 119 VAL A CA 1
ATOM 938 C C . VAL A 1 119 ? -13.074 2.554 -5.561 1.00 92.69 119 VAL A C 1
ATOM 940 O O . VAL A 1 119 ? -13.821 3.510 -5.770 1.00 92.69 119 VAL A O 1
ATOM 943 N N . SER A 1 120 ? -12.001 2.295 -6.309 1.00 88.38 120 SER A N 1
ATOM 944 C CA . SER A 1 120 ? -11.575 3.116 -7.442 1.00 88.38 120 SER A CA 1
ATOM 945 C C . SER A 1 120 ? -11.653 2.356 -8.767 1.00 88.38 120 SER A C 1
ATOM 947 O O . SER A 1 120 ? -11.860 1.140 -8.795 1.00 88.38 120 SER A O 1
ATOM 949 N N . ASP A 1 121 ? -11.520 3.079 -9.876 1.00 84.62 121 ASP A N 1
ATOM 950 C CA . ASP A 1 121 ? -11.485 2.535 -11.241 1.00 84.62 121 ASP A CA 1
ATOM 951 C C . ASP A 1 121 ? -10.063 2.205 -11.725 1.00 84.62 121 ASP A C 1
ATOM 953 O O . ASP A 1 121 ? -9.860 1.783 -12.865 1.00 84.62 121 ASP A 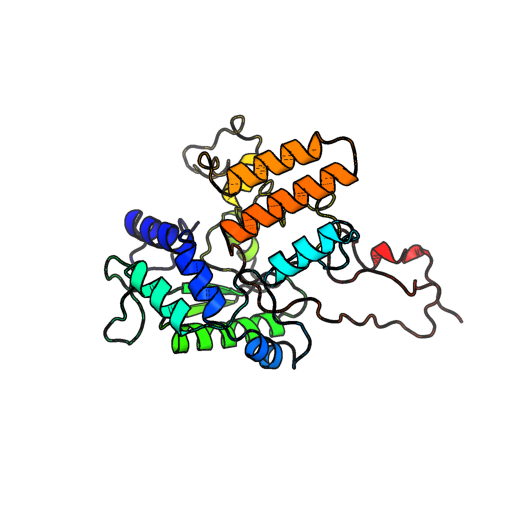O 1
ATOM 957 N N . TRP A 1 122 ? -9.066 2.322 -10.845 1.00 73.56 122 TRP A N 1
ATOM 958 C CA . TRP A 1 122 ? -7.692 1.930 -11.139 1.00 73.56 122 TRP A CA 1
ATOM 959 C C . TRP A 1 122 ? -7.524 0.414 -10.988 1.00 73.56 122 TRP A C 1
ATOM 961 O O . TRP A 1 122 ? -7.899 -0.160 -9.966 1.00 73.56 122 TRP A O 1
ATOM 971 N N . GLY A 1 123 ? -6.895 -0.242 -11.969 1.00 66.38 123 GLY A N 1
ATOM 972 C CA . GLY A 1 123 ? -6.606 -1.686 -11.910 1.00 66.38 123 GLY A CA 1
ATOM 973 C C . GLY A 1 123 ? -7.405 -2.571 -12.861 1.00 66.38 123 GLY A C 1
ATOM 974 O O . GLY A 1 123 ? -7.500 -3.777 -12.648 1.00 66.38 123 GLY A O 1
ATOM 975 N N . GLY A 1 124 ? -7.975 -1.990 -13.918 1.00 69.44 124 GLY A N 1
ATOM 976 C CA . GLY A 1 124 ? -8.553 -2.726 -15.042 1.00 69.44 124 GLY A CA 1
ATOM 977 C C . GLY A 1 124 ? -9.982 -3.203 -14.797 1.00 69.44 124 GLY A C 1
ATOM 978 O O . GLY A 1 124 ? -10.902 -2.723 -15.453 1.00 69.44 124 GLY A O 1
ATOM 979 N N . SER A 1 125 ? -10.192 -4.145 -13.872 1.00 79.38 125 SER A N 1
ATOM 980 C CA . SER A 1 125 ? -11.521 -4.731 -13.642 1.00 79.38 125 SER A CA 1
ATOM 981 C C . SER A 1 125 ? -12.276 -4.032 -12.516 1.00 79.38 125 SER A C 1
ATOM 983 O O . SER A 1 125 ? -11.979 -4.215 -11.334 1.00 79.38 125 SER A O 1
ATOM 985 N N . LEU A 1 126 ? -13.318 -3.284 -12.892 1.00 84.06 126 LEU A N 1
ATOM 986 C CA . LEU A 1 126 ? -14.194 -2.601 -11.938 1.00 84.06 126 LEU A CA 1
ATOM 987 C C . LEU A 1 126 ? -14.869 -3.584 -10.968 1.00 84.06 126 LEU A C 1
ATOM 989 O O . LEU A 1 126 ? -14.945 -3.307 -9.772 1.00 84.06 126 LEU A O 1
ATOM 993 N N . LYS A 1 127 ? -15.293 -4.752 -11.473 1.00 89.56 127 LYS A N 1
ATOM 994 C CA . LYS A 1 127 ? -15.966 -5.798 -10.688 1.00 89.56 127 LYS A CA 1
ATOM 995 C C . LYS A 1 127 ? -15.037 -6.450 -9.663 1.00 89.56 127 LYS A C 1
ATOM 997 O O . LYS A 1 127 ? -15.437 -6.686 -8.531 1.00 89.56 127 LYS A O 1
ATOM 1002 N N . VAL A 1 128 ? -13.792 -6.723 -10.050 1.00 90.44 128 VAL A N 1
ATOM 1003 C CA . VAL A 1 128 ? -12.799 -7.322 -9.143 1.00 90.44 128 VAL A CA 1
ATOM 1004 C C . VAL A 1 128 ? -12.591 -6.427 -7.923 1.00 90.44 128 VAL A C 1
ATOM 1006 O O . VAL A 1 128 ? -12.591 -6.916 -6.798 1.00 90.44 128 VAL A O 1
ATOM 1009 N N . GLN A 1 129 ? -12.473 -5.113 -8.135 1.00 90.06 129 GLN A N 1
ATOM 1010 C CA . GLN A 1 129 ? -12.303 -4.155 -7.042 1.00 90.06 129 GLN A CA 1
ATOM 1011 C C . GLN A 1 129 ? -13.513 -4.142 -6.093 1.00 90.06 129 GLN A C 1
ATOM 1013 O O . GLN A 1 129 ? -13.333 -4.134 -4.876 1.00 90.06 129 GLN A O 1
ATOM 1018 N N . THR A 1 130 ? -14.743 -4.170 -6.624 1.00 94.06 130 THR A N 1
ATOM 1019 C CA . THR A 1 130 ? -15.955 -4.190 -5.788 1.00 94.06 130 THR A CA 1
ATOM 1020 C C . THR A 1 130 ? -16.102 -5.492 -5.007 1.00 94.06 130 THR A C 1
ATOM 1022 O O . THR A 1 130 ? -16.431 -5.448 -3.824 1.00 94.06 130 THR A O 1
ATOM 1025 N N . ASP A 1 131 ? -15.825 -6.638 -5.633 1.00 95.25 131 ASP A N 1
ATOM 1026 C CA . ASP A 1 131 ? -15.940 -7.948 -4.986 1.00 95.25 131 ASP A CA 1
ATOM 1027 C C . ASP A 1 131 ? -14.880 -8.124 -3.894 1.00 95.25 131 ASP A C 1
ATOM 1029 O O . ASP A 1 131 ? -15.192 -8.560 -2.786 1.00 95.25 131 ASP A O 1
ATOM 1033 N N . ALA A 1 132 ? -13.635 -7.727 -4.179 1.00 95.06 132 ALA A N 1
ATOM 1034 C CA . ALA A 1 132 ? -12.551 -7.788 -3.207 1.00 95.06 132 ALA A CA 1
ATOM 1035 C C . ALA A 1 132 ? -12.834 -6.882 -2.002 1.00 95.06 132 ALA A C 1
ATOM 1037 O O . ALA A 1 132 ? -12.665 -7.308 -0.863 1.00 95.06 132 ALA A O 1
ATOM 1038 N N . ALA A 1 133 ? -13.311 -5.653 -2.234 1.00 96.00 133 ALA A N 1
ATOM 1039 C CA . ALA A 1 133 ? -13.663 -4.732 -1.157 1.00 96.00 133 ALA A CA 1
ATOM 1040 C C . ALA A 1 133 ? -14.829 -5.249 -0.297 1.00 96.00 133 ALA A C 1
ATOM 1042 O O . ALA A 1 133 ? -14.796 -5.093 0.922 1.00 96.00 133 ALA A O 1
ATOM 1043 N N . ALA A 1 134 ? -15.834 -5.887 -0.907 1.00 97.62 134 ALA A N 1
ATOM 1044 C CA . ALA A 1 134 ? -16.957 -6.477 -0.182 1.00 97.62 134 ALA A CA 1
ATOM 1045 C C . ALA A 1 134 ? -16.522 -7.652 0.712 1.00 97.62 134 ALA A C 1
ATOM 1047 O O . ALA A 1 134 ? -16.909 -7.701 1.879 1.00 97.62 134 ALA A O 1
ATOM 1048 N N . GLU A 1 135 ? -15.685 -8.559 0.200 1.00 98.31 135 GLU A N 1
ATOM 1049 C CA . GLU A 1 135 ? -15.157 -9.687 0.981 1.00 98.31 135 GLU A CA 1
ATOM 1050 C C . GLU A 1 135 ? -14.214 -9.205 2.098 1.00 98.31 135 GLU A C 1
ATOM 1052 O O . GLU A 1 135 ? -14.325 -9.653 3.235 1.00 98.31 135 GLU A O 1
ATOM 1057 N N . VAL A 1 136 ? -13.336 -8.234 1.822 1.00 98.25 136 VAL A N 1
ATOM 1058 C CA . VAL A 1 136 ? -12.462 -7.638 2.847 1.00 98.25 136 VAL A CA 1
ATOM 1059 C C . VAL A 1 136 ? -13.275 -6.935 3.941 1.00 98.25 136 VAL A C 1
ATOM 1061 O O . VAL A 1 136 ? -12.960 -7.088 5.121 1.00 98.25 136 VAL A O 1
ATOM 1064 N N . LYS A 1 137 ? -14.345 -6.210 3.582 1.00 98.50 137 LYS A N 1
ATOM 1065 C CA . LYS A 1 137 ? -15.286 -5.621 4.550 1.00 98.50 137 LYS A CA 1
ATOM 1066 C C . LYS A 1 137 ? -15.881 -6.687 5.467 1.00 98.50 137 LYS A C 1
ATOM 1068 O O . LYS A 1 137 ? -15.838 -6.519 6.682 1.00 98.50 137 LYS A O 1
ATOM 1073 N N . ASP A 1 138 ? -16.416 -7.764 4.896 1.00 98.69 138 ASP A N 1
ATOM 1074 C CA . ASP A 1 138 ? -17.028 -8.852 5.661 1.00 98.69 138 ASP A CA 1
ATOM 1075 C C . ASP A 1 138 ? -16.029 -9.479 6.644 1.00 98.69 138 ASP A C 1
ATOM 1077 O O . ASP A 1 138 ? -16.339 -9.675 7.821 1.00 98.69 138 ASP A O 1
ATOM 1081 N N . GLN A 1 139 ? -14.795 -9.709 6.193 1.00 98.75 139 GLN A N 1
ATOM 1082 C CA . GLN A 1 139 ? -13.740 -10.260 7.033 1.00 98.75 139 GLN A CA 1
ATOM 1083 C C . GLN A 1 139 ? -13.291 -9.294 8.133 1.00 98.75 139 GLN A C 1
ATOM 1085 O O . GLN A 1 139 ? -13.156 -9.716 9.276 1.00 98.75 139 GLN A O 1
ATOM 1090 N N . TRP A 1 140 ? -13.105 -8.002 7.860 1.00 98.75 140 TRP A N 1
ATOM 1091 C CA . TRP A 1 140 ? -12.759 -7.036 8.911 1.00 98.75 140 TRP A CA 1
ATOM 1092 C C . TRP A 1 140 ? -13.872 -6.858 9.946 1.00 98.75 140 TRP A C 1
ATOM 1094 O O . TRP A 1 140 ? -13.585 -6.775 11.143 1.00 98.75 140 TRP A O 1
ATOM 1104 N N . GLU A 1 141 ? -15.136 -6.873 9.526 1.00 98.69 141 GLU A N 1
ATOM 1105 C CA . GLU A 1 141 ? -16.268 -6.809 10.451 1.00 98.69 141 GLU A CA 1
ATOM 1106 C C . GLU A 1 141 ? -16.362 -8.065 11.321 1.00 98.69 141 GLU A C 1
ATOM 1108 O O . GLU A 1 141 ? -16.495 -7.953 12.539 1.00 98.69 141 GLU A O 1
ATOM 1113 N N . LYS A 1 142 ? -16.219 -9.259 10.735 1.00 98.56 142 LYS A N 1
ATOM 1114 C CA . LYS A 1 142 ? -16.304 -10.532 11.471 1.00 98.56 142 LYS A CA 1
ATOM 1115 C C . LYS A 1 142 ? -15.076 -10.813 12.331 1.00 98.56 142 LYS A C 1
ATOM 1117 O O . LYS A 1 142 ? -15.207 -11.143 13.509 1.00 98.56 142 LYS A O 1
ATOM 1122 N N . ASN A 1 143 ? -13.887 -10.692 11.750 1.00 98.62 143 ASN A N 1
ATOM 1123 C CA . ASN A 1 143 ? -12.637 -11.109 12.379 1.00 98.62 143 ASN A CA 1
ATOM 1124 C C . ASN A 1 143 ? -12.145 -10.066 13.379 1.00 98.62 143 ASN A C 1
ATOM 1126 O O . ASN A 1 143 ? -11.658 -10.425 14.449 1.00 98.62 143 ASN A O 1
ATOM 1130 N N . LEU A 1 144 ? -12.264 -8.777 13.047 1.00 98.69 144 LEU A N 1
ATOM 1131 C CA . LEU A 1 144 ? -11.685 -7.691 13.844 1.00 98.69 144 LEU A CA 1
ATOM 1132 C C . LEU A 1 144 ? -12.739 -6.891 14.608 1.00 98.69 144 LEU A C 1
ATOM 1134 O O . LEU A 1 144 ? -12.396 -6.199 15.566 1.00 98.69 144 LEU A O 1
ATOM 1138 N N . GLY A 1 145 ? -14.014 -6.978 14.217 1.00 98.56 145 GLY A N 1
ATOM 1139 C CA . GLY A 1 145 ? -15.049 -6.090 14.734 1.00 98.56 145 GLY A CA 1
ATOM 1140 C C . GLY A 1 145 ? -14.823 -4.643 14.305 1.00 98.56 145 GLY A C 1
ATOM 1141 O O . GLY A 1 145 ? -15.180 -3.743 15.046 1.00 98.56 145 GLY A O 1
ATOM 1142 N N . ILE A 1 146 ? -14.194 -4.372 13.162 1.00 98.56 146 ILE A N 1
ATOM 1143 C CA . ILE A 1 146 ? -14.072 -2.999 12.651 1.00 98.56 146 ILE A CA 1
ATOM 1144 C C . ILE A 1 146 ? -15.241 -2.759 11.713 1.00 98.56 146 ILE A C 1
ATOM 1146 O O . ILE A 1 146 ? -15.362 -3.472 10.725 1.00 98.56 146 ILE A O 1
ATOM 1150 N N . LYS A 1 147 ? -16.085 -1.766 12.002 1.00 98.25 147 LYS A N 1
ATOM 1151 C CA . LYS A 1 147 ? -17.182 -1.386 11.108 1.00 98.25 147 LYS A CA 1
ATOM 1152 C C . LYS A 1 147 ? -16.618 -0.765 9.833 1.00 98.25 147 LYS A C 1
ATOM 1154 O O . LYS A 1 147 ? -15.766 0.122 9.917 1.00 98.25 147 LYS A O 1
ATOM 1159 N N . VAL A 1 148 ? -17.092 -1.208 8.670 1.00 98.06 148 VAL A N 1
ATOM 1160 C CA . VAL A 1 148 ? -16.566 -0.765 7.370 1.00 98.06 148 VAL A CA 1
ATOM 1161 C C . VAL A 1 148 ? -17.681 -0.253 6.469 1.00 98.06 148 VAL A C 1
ATOM 1163 O O . VAL A 1 148 ? -18.695 -0.925 6.269 1.00 98.06 148 VAL A O 1
ATOM 1166 N N . GLU A 1 149 ? -17.450 0.902 5.854 1.00 96.62 149 GLU A N 1
ATOM 1167 C CA . GLU A 1 149 ? -18.276 1.449 4.779 1.00 96.62 149 GLU A CA 1
ATOM 1168 C C . GLU A 1 149 ? -17.496 1.435 3.461 1.00 96.62 149 GLU A C 1
ATOM 1170 O O . GLU A 1 149 ? -16.361 1.909 3.393 1.00 96.62 149 GLU A O 1
ATOM 1175 N N . ILE A 1 150 ? -18.108 0.894 2.404 1.00 96.00 150 ILE A N 1
ATOM 1176 C CA . ILE A 1 150 ? -17.538 0.926 1.055 1.00 96.00 150 ILE A CA 1
ATOM 1177 C C . ILE A 1 150 ? -18.133 2.102 0.288 1.00 96.00 150 ILE A C 1
ATOM 1179 O O . ILE A 1 150 ? -19.343 2.154 0.072 1.00 96.00 150 ILE A O 1
ATOM 1183 N N . GLN A 1 151 ? -17.274 2.997 -0.193 1.00 93.44 151 GLN A N 1
ATOM 1184 C CA . GLN A 1 151 ? -17.654 4.090 -1.082 1.00 93.44 151 GLN A CA 1
ATOM 1185 C C . GLN A 1 151 ? -17.153 3.801 -2.493 1.00 93.44 151 GLN A C 1
ATOM 1187 O O . GLN A 1 151 ? -15.954 3.851 -2.762 1.00 93.44 151 GLN A O 1
ATOM 1192 N N . ASN A 1 152 ? -18.064 3.479 -3.410 1.00 93.12 152 ASN A N 1
ATOM 1193 C CA . ASN A 1 152 ? -17.694 3.256 -4.803 1.00 93.12 152 ASN A CA 1
ATOM 1194 C C . ASN A 1 152 ? -17.617 4.588 -5.561 1.00 93.12 152 ASN A C 1
ATOM 1196 O O . ASN A 1 152 ? -18.644 5.208 -5.828 1.00 93.12 152 ASN A O 1
ATOM 1200 N N . LEU A 1 153 ? -16.399 5.000 -5.918 1.00 92.38 153 LEU A N 1
ATOM 1201 C CA . LEU A 1 153 ? -16.126 6.220 -6.679 1.00 92.38 153 LEU A CA 1
ATOM 1202 C C . LEU A 1 153 ? -15.616 5.935 -8.101 1.00 92.38 153 LEU A C 1
ATOM 1204 O O . LEU A 1 153 ? -15.017 6.804 -8.731 1.00 92.38 153 LEU A O 1
ATOM 1208 N N . GLN A 1 154 ? -15.844 4.731 -8.628 1.00 91.38 154 GLN A N 1
ATOM 1209 C CA . GLN A 1 154 ? -15.508 4.390 -10.012 1.00 91.38 154 GLN A CA 1
ATOM 1210 C C . GLN A 1 154 ? -16.187 5.353 -10.998 1.00 91.38 154 GLN A C 1
ATOM 1212 O O . GLN A 1 154 ? -17.404 5.547 -10.949 1.00 91.38 154 GLN A O 1
ATOM 1217 N N . GLY A 1 155 ? -15.399 5.966 -11.889 1.00 88.31 155 GLY A N 1
ATOM 1218 C CA . GLY A 1 155 ? -15.880 6.944 -12.866 1.00 88.31 155 GLY A CA 1
ATOM 1219 C C . GLY A 1 155 ? -16.320 8.288 -12.276 1.00 88.31 155 GLY A C 1
ATOM 1220 O O . GLY A 1 155 ? -16.898 9.098 -13.002 1.00 88.31 155 GLY A O 1
ATOM 1221 N N . GLN A 1 156 ? -16.085 8.542 -10.984 1.00 89.19 156 GLN A N 1
ATOM 1222 C CA . GLN A 1 156 ? -16.469 9.797 -10.340 1.00 89.19 156 GLN A CA 1
ATOM 1223 C C . GLN A 1 156 ? -15.335 10.831 -10.406 1.00 89.19 156 GLN A C 1
ATOM 1225 O O . GLN A 1 156 ? -14.188 10.511 -10.090 1.00 89.19 156 GLN A O 1
ATOM 1230 N N . PRO A 1 157 ? -15.632 12.101 -10.744 1.00 85.00 157 PRO A N 1
ATOM 1231 C CA . PRO A 1 157 ? -14.607 13.129 -10.946 1.00 85.00 157 PRO A CA 1
ATOM 1232 C C . PRO A 1 157 ? -13.843 13.500 -9.666 1.00 85.00 157 PRO A C 1
ATOM 1234 O O . PRO A 1 157 ? -12.736 14.025 -9.737 1.00 85.00 157 PRO A O 1
ATOM 1237 N N . ASN A 1 158 ? -14.416 13.242 -8.489 1.00 86.31 158 ASN A N 1
ATOM 1238 C CA . ASN A 1 158 ? -13.804 13.566 -7.202 1.00 86.31 158 ASN A CA 1
ATOM 1239 C C . ASN A 1 158 ? -12.808 12.504 -6.701 1.00 86.31 158 ASN A C 1
ATOM 1241 O O . ASN A 1 158 ? -12.085 12.787 -5.748 1.00 86.31 158 ASN A O 1
ATOM 1245 N N . LEU A 1 159 ? -12.744 11.313 -7.311 1.00 88.12 159 LEU A N 1
ATOM 1246 C CA . LEU A 1 159 ? -11.850 10.227 -6.889 1.00 88.12 159 LEU A CA 1
ATOM 1247 C C . LEU A 1 159 ? -10.379 10.671 -6.861 1.00 88.12 159 LEU A C 1
ATOM 1249 O O . LEU A 1 159 ? -9.678 10.481 -5.860 1.00 88.12 159 LEU A O 1
ATOM 1253 N N . ASP A 1 160 ? -9.923 11.295 -7.947 1.00 86.75 160 ASP A N 1
ATOM 1254 C CA . ASP A 1 160 ? -8.549 11.781 -8.053 1.00 86.75 160 ASP A CA 1
ATOM 1255 C C . ASP A 1 160 ? -8.304 12.955 -7.110 1.00 86.75 160 ASP A C 1
ATOM 1257 O O . ASP A 1 160 ? -7.242 13.024 -6.499 1.00 86.75 160 ASP A O 1
ATOM 1261 N N . THR A 1 161 ? -9.280 13.850 -6.927 1.00 88.00 161 THR A N 1
ATOM 1262 C CA . THR A 1 161 ? -9.168 14.955 -5.966 1.00 88.00 161 THR A CA 1
ATOM 1263 C C . THR A 1 161 ? -8.980 14.425 -4.549 1.00 88.00 161 THR A C 1
ATOM 1265 O O . THR A 1 161 ? -7.989 14.766 -3.913 1.00 88.00 161 THR A O 1
ATOM 1268 N N . LEU A 1 162 ? -9.851 13.530 -4.073 1.00 87.75 162 LEU A N 1
ATOM 1269 C CA . LEU A 1 162 ? -9.734 12.947 -2.732 1.00 87.75 162 LEU A CA 1
ATOM 1270 C C . LEU A 1 162 ? -8.393 12.233 -2.547 1.00 87.75 162 LEU A C 1
ATOM 1272 O O . LEU A 1 162 ? -7.744 12.381 -1.513 1.00 87.75 162 LEU A O 1
ATOM 1276 N N . THR A 1 163 ? -7.947 11.494 -3.565 1.00 85.06 163 THR A N 1
ATOM 1277 C CA . THR A 1 163 ? -6.658 10.795 -3.535 1.00 85.06 163 THR A CA 1
ATOM 1278 C C . THR A 1 163 ? -5.489 11.778 -3.459 1.00 85.06 163 THR A C 1
ATOM 1280 O O . THR A 1 163 ? -4.605 11.646 -2.614 1.00 85.06 163 THR A O 1
ATOM 1283 N N . ASN A 1 164 ? -5.486 12.786 -4.326 1.00 86.62 164 ASN A N 1
ATOM 1284 C CA . ASN A 1 164 ? -4.383 13.725 -4.467 1.00 86.62 164 ASN A CA 1
ATOM 1285 C C . ASN A 1 164 ? -4.282 14.685 -3.282 1.00 86.62 164 ASN A C 1
ATOM 1287 O O . ASN A 1 164 ? -3.170 15.056 -2.906 1.00 86.62 164 ASN A O 1
ATOM 1291 N N . GLU A 1 165 ? -5.416 15.081 -2.702 1.00 86.00 165 GLU A N 1
ATOM 1292 C CA . GLU A 1 165 ? -5.510 15.871 -1.466 1.00 86.00 165 GLU A CA 1
ATOM 1293 C C . GLU A 1 165 ? -5.291 15.015 -0.210 1.00 86.00 165 GLU A C 1
ATOM 1295 O O . GLU A 1 165 ? -5.244 15.531 0.905 1.00 86.00 165 GLU A O 1
ATOM 1300 N N . GLY A 1 166 ? -5.149 13.695 -0.370 1.00 86.25 166 GLY A N 1
ATOM 1301 C CA . GLY A 1 166 ? -4.964 12.777 0.740 1.00 86.25 166 GLY A CA 1
ATOM 1302 C C . GLY A 1 166 ? -6.139 12.786 1.711 1.00 86.25 166 GLY A C 1
ATOM 1303 O O . GLY A 1 166 ? -5.872 12.692 2.900 1.00 86.25 166 GLY A O 1
ATOM 1304 N N . GLN A 1 167 ? -7.379 12.916 1.225 1.00 86.81 167 GLN A N 1
ATOM 1305 C CA . GLN A 1 167 ? -8.643 12.990 1.976 1.00 86.81 167 GLN A CA 1
ATOM 1306 C C . GLN A 1 167 ? -9.373 11.634 2.012 1.00 86.81 167 GLN A C 1
ATOM 1308 O O . GLN A 1 167 ? -10.548 11.521 1.668 1.00 86.81 167 GLN A O 1
ATOM 1313 N N . TYR A 1 168 ? -8.682 10.571 2.415 1.00 88.38 168 TYR A N 1
ATOM 1314 C CA . TYR A 1 168 ? -9.239 9.217 2.499 1.00 88.38 168 TYR A CA 1
ATOM 1315 C C . TYR A 1 168 ? -8.606 8.434 3.646 1.00 88.38 168 TYR A C 1
ATOM 1317 O O . TYR A 1 168 ? -7.471 8.706 4.044 1.00 88.38 168 TYR A O 1
ATOM 1325 N N . MET A 1 169 ? -9.339 7.445 4.166 1.00 91.25 169 MET A N 1
ATOM 1326 C CA . MET A 1 169 ? -8.789 6.492 5.136 1.00 91.25 169 MET A CA 1
ATOM 1327 C C . MET A 1 169 ? -8.083 5.346 4.413 1.00 91.25 169 MET A C 1
ATOM 1329 O O . MET A 1 169 ? -6.884 5.145 4.589 1.00 91.25 169 MET A O 1
ATOM 1333 N N . LEU A 1 170 ? -8.815 4.642 3.544 1.00 91.38 170 LEU A N 1
ATOM 1334 C CA . LEU A 1 170 ? -8.281 3.609 2.666 1.00 91.38 170 LEU A CA 1
ATOM 1335 C C . LEU A 1 170 ? -8.882 3.753 1.266 1.00 91.38 170 LEU A C 1
ATOM 1337 O O . LEU A 1 170 ? -10.045 4.122 1.109 1.00 91.38 170 LEU A O 1
ATOM 1341 N N . ARG A 1 171 ? -8.097 3.433 0.242 1.00 89.75 171 ARG A N 1
ATOM 1342 C CA . ARG A 1 171 ? -8.539 3.421 -1.152 1.00 89.75 171 ARG A CA 1
ATOM 1343 C C . ARG A 1 171 ? -7.957 2.198 -1.848 1.00 89.75 171 ARG A C 1
ATOM 1345 O O . ARG A 1 171 ? -6.757 1.953 -1.755 1.00 89.75 171 ARG A O 1
ATOM 1352 N N . GLY A 1 172 ? -8.795 1.468 -2.575 1.00 89.25 172 GLY A N 1
ATOM 1353 C CA . GLY A 1 172 ? -8.363 0.405 -3.472 1.00 89.25 172 GLY A CA 1
ATOM 1354 C C . GLY A 1 172 ? -7.500 0.959 -4.604 1.00 89.25 172 GLY A C 1
ATOM 1355 O O . GLY A 1 172 ? -7.852 1.957 -5.242 1.00 89.25 172 GLY A O 1
ATOM 1356 N N . ALA A 1 173 ? -6.373 0.304 -4.859 1.00 86.12 173 ALA A N 1
ATOM 1357 C CA . ALA A 1 173 ? -5.442 0.636 -5.927 1.00 86.12 173 ALA A CA 1
ATOM 1358 C C . ALA A 1 173 ? -4.862 -0.648 -6.527 1.00 86.12 173 ALA A C 1
ATOM 1360 O O . ALA A 1 173 ? -4.848 -1.698 -5.888 1.00 86.12 173 ALA A O 1
ATOM 1361 N N . HIS A 1 174 ? -4.363 -0.548 -7.754 1.00 85.88 174 HIS A N 1
ATOM 1362 C CA . HIS A 1 174 ? -3.564 -1.586 -8.392 1.00 85.88 174 HIS A CA 1
ATOM 1363 C C . HIS A 1 174 ? -2.112 -1.125 -8.447 1.00 85.88 174 HIS A C 1
ATOM 1365 O O . HIS A 1 174 ? -1.844 -0.028 -8.938 1.00 85.88 174 HIS A O 1
ATOM 1371 N N . ILE A 1 175 ? -1.202 -1.962 -7.950 1.00 86.94 175 ILE A N 1
ATOM 1372 C CA . ILE A 1 175 ? 0.237 -1.698 -7.937 1.00 86.94 175 ILE A CA 1
ATOM 1373 C C . ILE A 1 175 ? 0.895 -2.565 -8.993 1.00 86.94 175 ILE A C 1
ATOM 1375 O O . ILE A 1 175 ? 0.740 -3.784 -8.990 1.00 86.94 175 ILE A O 1
ATOM 1379 N N . SER A 1 176 ? 1.648 -1.934 -9.885 1.00 84.25 176 SER A N 1
ATOM 1380 C CA . SER A 1 176 ? 2.465 -2.644 -10.856 1.00 84.25 176 SER A CA 1
ATOM 1381 C C . SER A 1 176 ? 3.560 -1.720 -11.367 1.00 84.25 176 SER A C 1
ATOM 1383 O O . SER A 1 176 ? 3.263 -0.628 -11.848 1.00 84.25 176 SER A O 1
ATOM 1385 N N . GLU A 1 177 ? 4.813 -2.149 -11.234 1.00 89.19 177 GLU A N 1
ATOM 1386 C CA . GLU A 1 177 ? 5.979 -1.451 -11.776 1.00 89.19 177 GLU A CA 1
ATOM 1387 C C . GLU A 1 177 ? 7.133 -2.435 -12.010 1.00 89.19 177 GLU A C 1
ATOM 1389 O O . GLU A 1 177 ? 7.253 -3.420 -11.278 1.00 89.19 177 GLU A O 1
ATOM 1394 N N . ILE A 1 178 ? 7.962 -2.180 -13.025 1.00 89.12 178 ILE A N 1
ATOM 1395 C CA . ILE A 1 178 ? 9.171 -2.955 -13.350 1.00 89.12 178 ILE A CA 1
ATOM 1396 C C . ILE A 1 178 ? 10.428 -2.189 -12.960 1.00 89.12 178 ILE A C 1
ATOM 1398 O O . ILE A 1 178 ? 11.371 -2.803 -12.463 1.00 89.12 178 ILE A O 1
ATOM 1402 N N . ASP A 1 179 ? 10.461 -0.874 -13.159 1.00 90.88 179 ASP A N 1
ATOM 1403 C CA . ASP A 1 179 ? 11.625 -0.055 -12.830 1.00 90.88 179 ASP A CA 1
ATOM 1404 C C . ASP A 1 179 ? 11.213 1.171 -12.021 1.00 90.88 179 ASP A C 1
ATOM 1406 O O . ASP A 1 179 ? 10.630 2.130 -12.530 1.00 90.88 179 ASP A O 1
ATOM 1410 N N . ILE A 1 180 ? 11.580 1.149 -10.742 1.00 92.62 180 ILE A N 1
ATOM 1411 C CA . ILE A 1 180 ? 11.276 2.221 -9.799 1.00 92.62 180 ILE A CA 1
ATOM 1412 C C . ILE A 1 180 ? 12.052 3.493 -10.128 1.00 92.62 180 ILE A C 1
ATOM 1414 O O . ILE A 1 180 ? 11.617 4.576 -9.760 1.00 92.62 180 ILE A O 1
ATOM 1418 N N . TRP A 1 181 ? 13.165 3.428 -10.859 1.00 92.69 181 TRP A N 1
ATOM 1419 C CA . TRP A 1 181 ? 13.836 4.662 -11.274 1.00 92.69 181 TRP A CA 1
ATOM 1420 C C . TRP A 1 181 ? 13.121 5.371 -12.424 1.00 92.69 181 TRP A C 1
ATOM 1422 O O . TRP A 1 181 ? 13.242 6.589 -12.547 1.00 92.69 181 TRP A O 1
ATOM 1432 N N . THR A 1 182 ? 12.346 4.639 -13.228 1.00 89.75 182 THR A N 1
ATOM 1433 C CA . THR A 1 182 ? 11.496 5.217 -14.277 1.00 89.75 182 THR A CA 1
ATOM 1434 C C . THR A 1 182 ? 10.152 5.692 -13.712 1.00 89.75 182 THR A C 1
ATOM 1436 O O . THR A 1 182 ? 9.635 6.721 -14.147 1.00 89.75 182 THR A O 1
ATOM 1439 N N . TYR A 1 183 ? 9.602 4.983 -12.719 1.00 91.12 183 TYR A N 1
ATOM 1440 C CA . TYR A 1 183 ? 8.362 5.357 -12.032 1.00 91.12 183 TYR A CA 1
ATOM 1441 C C . TYR A 1 183 ? 8.493 5.182 -10.501 1.00 91.12 183 TYR A C 1
ATOM 1443 O O . TYR A 1 183 ? 8.136 4.139 -9.944 1.00 91.12 183 TYR A O 1
ATOM 1451 N N . PRO A 1 184 ? 9.025 6.194 -9.794 1.00 93.50 184 PRO A N 1
ATOM 1452 C CA . PRO A 1 184 ? 9.440 6.070 -8.389 1.00 93.50 184 PRO A CA 1
ATOM 1453 C C . PRO A 1 184 ? 8.300 6.113 -7.376 1.00 93.50 184 PRO A C 1
ATOM 1455 O O . PRO A 1 184 ? 8.459 5.656 -6.243 1.00 93.50 184 PRO A O 1
ATOM 1458 N N . ASP A 1 185 ? 7.156 6.643 -7.789 1.00 91.19 185 ASP A N 1
ATOM 1459 C CA . ASP A 1 185 ? 6.040 7.053 -6.945 1.00 91.19 185 ASP A CA 1
ATOM 1460 C C . ASP A 1 185 ? 5.512 5.941 -6.012 1.00 91.19 185 ASP A C 1
ATOM 1462 O O . ASP A 1 185 ? 4.990 6.232 -4.936 1.00 91.19 185 ASP A O 1
ATOM 1466 N N . TRP A 1 186 ? 5.646 4.664 -6.399 1.00 91.31 186 TRP A N 1
ATOM 1467 C CA . TRP A 1 186 ? 5.194 3.514 -5.601 1.00 91.31 186 TRP A CA 1
ATOM 1468 C C . TRP A 1 186 ? 6.013 3.263 -4.331 1.00 91.31 186 TRP A C 1
ATOM 1470 O O . TRP A 1 186 ? 5.496 2.656 -3.394 1.00 91.31 186 TRP A O 1
ATOM 1480 N N . ILE A 1 187 ? 7.275 3.701 -4.303 1.00 94.69 187 ILE A N 1
ATOM 1481 C CA . ILE A 1 187 ? 8.183 3.544 -3.155 1.00 94.69 187 ILE A CA 1
ATOM 1482 C C . ILE A 1 187 ? 8.532 4.906 -2.559 1.00 94.69 187 ILE A C 1
ATOM 1484 O O . ILE A 1 187 ? 8.585 5.058 -1.339 1.00 94.69 187 ILE A O 1
ATOM 1488 N N . PHE A 1 188 ? 8.769 5.903 -3.406 1.00 97.38 188 PHE A N 1
ATOM 1489 C CA . PHE A 1 188 ? 9.299 7.191 -2.993 1.00 97.38 188 PHE A CA 1
ATOM 1490 C C . PHE A 1 188 ? 8.206 8.263 -3.016 1.00 97.38 188 PHE A C 1
ATOM 1492 O O . PHE A 1 188 ? 7.617 8.521 -4.068 1.00 97.38 188 PHE A O 1
ATOM 1499 N N . PRO A 1 189 ? 7.944 8.951 -1.890 1.00 96.38 189 PRO A N 1
ATOM 1500 C CA . PRO A 1 189 ? 6.932 9.989 -1.851 1.00 96.38 189 PRO A CA 1
ATOM 1501 C C . PRO A 1 189 ? 7.498 11.284 -2.411 1.00 96.38 189 PRO A C 1
ATOM 1503 O O . PRO A 1 189 ? 7.941 12.158 -1.671 1.00 96.38 189 PRO A O 1
ATOM 1506 N N . ILE A 1 190 ? 7.499 11.384 -3.735 1.00 96.38 190 ILE A N 1
ATOM 1507 C CA . ILE A 1 190 ? 8.010 12.544 -4.477 1.00 96.38 190 ILE A CA 1
ATOM 1508 C C . ILE A 1 190 ? 6.941 13.225 -5.339 1.00 96.38 190 ILE A C 1
ATOM 1510 O O . ILE A 1 190 ? 7.215 14.210 -6.020 1.00 96.38 190 ILE A O 1
ATOM 1514 N N . VAL A 1 191 ? 5.721 12.690 -5.298 1.00 94.31 191 VAL A N 1
ATOM 1515 C CA . VAL A 1 191 ? 4.526 13.173 -5.991 1.00 94.31 191 VAL A CA 1
ATOM 1516 C C . VAL A 1 191 ? 3.303 13.010 -5.094 1.00 94.31 191 VAL A C 1
ATOM 1518 O O . VAL A 1 191 ? 3.307 12.248 -4.130 1.00 94.31 191 VAL A O 1
ATOM 1521 N N . ASN A 1 192 ? 2.217 13.699 -5.420 1.00 92.12 192 ASN A N 1
ATOM 1522 C CA . ASN A 1 192 ? 1.038 13.789 -4.568 1.00 92.12 192 ASN A CA 1
ATOM 1523 C C . ASN A 1 192 ? 0.062 12.600 -4.670 1.00 92.12 192 ASN A C 1
ATOM 1525 O O . ASN A 1 192 ? -1.125 12.804 -4.899 1.00 92.12 192 ASN A O 1
ATOM 1529 N N . ARG A 1 193 ? 0.546 11.360 -4.534 1.00 87.81 193 ARG A N 1
ATOM 1530 C CA . ARG A 1 193 ? -0.265 10.133 -4.670 1.00 87.81 193 ARG A CA 1
ATOM 1531 C C . ARG A 1 193 ? 0.245 8.980 -3.790 1.00 87.81 193 ARG A C 1
ATOM 1533 O O . ARG A 1 193 ? 1.334 9.044 -3.230 1.00 87.81 193 ARG A O 1
ATOM 1540 N N . TYR A 1 194 ? -0.559 7.921 -3.696 1.00 88.12 194 TYR A N 1
ATOM 1541 C CA . TYR A 1 194 ? -0.256 6.638 -3.038 1.00 88.12 194 TYR A CA 1
ATOM 1542 C C . TYR A 1 194 ? -0.061 6.705 -1.511 1.00 88.12 194 TYR A C 1
ATOM 1544 O O . TYR A 1 194 ? -1.007 7.032 -0.801 1.00 88.12 194 TYR A O 1
ATOM 1552 N N . MET A 1 195 ? 1.105 6.309 -0.982 1.00 89.75 195 MET A N 1
ATOM 1553 C CA . MET A 1 195 ? 1.306 6.093 0.461 1.00 89.75 195 MET A CA 1
ATOM 1554 C C . MET A 1 195 ? 1.371 7.405 1.256 1.00 89.75 195 MET A C 1
ATOM 1556 O O . MET A 1 195 ? 0.840 7.481 2.363 1.00 89.75 195 MET A O 1
ATOM 1560 N N . PHE A 1 196 ? 2.001 8.439 0.688 1.00 93.31 196 PHE A N 1
ATOM 1561 C CA . PHE A 1 196 ? 2.251 9.715 1.369 1.00 93.31 196 PHE A CA 1
ATOM 1562 C C . PHE A 1 196 ? 1.953 10.907 0.438 1.00 93.31 196 PHE A C 1
ATOM 1564 O O . PHE A 1 196 ? 2.868 11.613 0.007 1.00 93.31 196 PHE A O 1
ATOM 1571 N N . PRO A 1 197 ? 0.680 11.130 0.058 1.00 92.00 197 PRO A N 1
ATOM 1572 C CA . PRO A 1 197 ? 0.332 12.111 -0.967 1.00 92.00 197 PRO A CA 1
ATOM 1573 C C . PRO A 1 197 ? 0.672 13.556 -0.571 1.00 92.00 197 PRO A C 1
ATOM 1575 O O . PRO A 1 197 ? 1.081 14.335 -1.426 1.00 92.00 197 PRO A O 1
ATOM 1578 N N . LEU A 1 198 ? 0.560 13.951 0.701 1.00 93.50 198 LEU A N 1
ATOM 1579 C CA . LEU A 1 198 ? 0.892 15.329 1.092 1.00 93.50 198 LEU A CA 1
ATOM 1580 C C . LEU A 1 198 ? 2.402 15.538 1.234 1.00 93.50 198 LEU A C 1
ATOM 1582 O O . LEU A 1 198 ? 2.918 16.579 0.834 1.00 93.50 198 LEU A O 1
ATOM 1586 N N . GLU A 1 199 ? 3.122 14.543 1.736 1.00 95.44 199 GLU A N 1
ATOM 1587 C CA . GLU A 1 199 ? 4.580 14.547 1.829 1.00 95.44 199 GLU A CA 1
ATOM 1588 C C . GLU A 1 199 ? 5.240 14.527 0.445 1.00 95.44 199 GLU A C 1
ATOM 1590 O O . GLU A 1 199 ? 6.205 15.251 0.191 1.00 95.44 199 GLU A O 1
ATOM 1595 N N . GLY A 1 200 ? 4.681 13.761 -0.492 1.00 96.12 200 GLY A N 1
ATOM 1596 C CA . GLY A 1 200 ? 5.118 13.776 -1.882 1.00 96.12 200 GLY A CA 1
ATOM 1597 C C . GLY A 1 200 ? 4.705 15.039 -2.633 1.00 96.12 200 GLY A C 1
ATOM 1598 O O . GLY A 1 200 ? 5.461 15.520 -3.475 1.00 96.12 200 GLY A O 1
ATOM 1599 N N . ARG A 1 201 ? 3.569 15.661 -2.291 1.00 95.94 201 ARG A N 1
ATOM 1600 C CA . ARG A 1 201 ? 3.232 17.003 -2.791 1.00 95.94 201 ARG A CA 1
ATOM 1601 C C . ARG A 1 201 ? 4.266 18.037 -2.359 1.00 95.94 201 ARG A C 1
ATOM 1603 O O . ARG A 1 201 ? 4.692 18.835 -3.190 1.00 95.94 201 ARG A O 1
ATOM 1610 N N . TYR A 1 202 ? 4.679 17.996 -1.094 1.00 96.56 202 TYR A N 1
ATOM 1611 C CA . TYR A 1 202 ? 5.719 18.871 -0.563 1.00 96.56 202 TYR A CA 1
ATOM 1612 C C . TYR A 1 202 ? 7.013 18.764 -1.355 1.00 96.56 202 TYR A C 1
ATOM 1614 O O . TYR A 1 202 ? 7.569 19.778 -1.776 1.00 96.56 202 TYR A O 1
ATOM 1622 N N . TRP A 1 203 ? 7.432 17.541 -1.664 1.00 97.06 203 TRP A N 1
ATOM 1623 C CA . TRP A 1 203 ? 8.553 17.315 -2.562 1.00 97.06 203 TRP A CA 1
ATOM 1624 C C . TRP A 1 203 ? 8.333 17.938 -3.950 1.00 97.06 203 TRP A C 1
ATOM 1626 O O . TRP A 1 203 ? 9.128 18.770 -4.391 1.00 97.06 203 TRP A O 1
ATOM 1636 N N . ALA A 1 204 ? 7.241 17.568 -4.625 1.00 96.81 204 ALA A N 1
ATOM 1637 C CA . ALA A 1 204 ? 6.950 17.973 -6.001 1.00 96.81 204 ALA A CA 1
ATOM 1638 C C . ALA A 1 204 ? 6.826 19.493 -6.179 1.00 96.81 204 ALA A C 1
ATOM 1640 O O . ALA A 1 204 ? 7.137 20.028 -7.241 1.00 96.81 204 ALA A O 1
ATOM 1641 N N . LYS A 1 205 ? 6.371 20.197 -5.140 1.00 96.38 205 LYS A N 1
ATOM 1642 C CA . LYS A 1 205 ? 6.196 21.653 -5.135 1.00 96.38 205 LYS A CA 1
ATOM 1643 C C . LYS A 1 205 ? 7.474 22.428 -4.792 1.00 96.38 205 LYS A C 1
ATOM 1645 O O . LYS A 1 205 ? 7.429 23.651 -4.734 1.00 96.38 205 LYS A O 1
ATOM 1650 N N . GLY A 1 206 ? 8.608 21.752 -4.602 1.00 95.62 206 GLY A N 1
ATOM 1651 C CA . GLY A 1 206 ? 9.894 22.400 -4.334 1.00 95.62 206 GLY A CA 1
ATOM 1652 C C . GLY A 1 206 ? 10.225 22.544 -2.848 1.00 95.62 206 GLY A C 1
ATOM 1653 O O . GLY A 1 206 ? 11.017 23.416 -2.483 1.00 95.62 206 GLY A O 1
ATOM 1654 N N . LYS A 1 207 ? 9.655 21.694 -1.988 1.00 95.38 207 LYS A N 1
ATOM 1655 C CA . LYS A 1 207 ? 9.955 21.617 -0.551 1.00 95.38 207 LYS A CA 1
ATOM 1656 C C . LYS A 1 207 ? 9.757 22.970 0.146 1.00 95.38 207 LYS A C 1
ATOM 1658 O O . LYS A 1 207 ? 8.686 23.563 0.051 1.00 95.38 207 LYS A O 1
ATOM 1663 N N . GLU A 1 208 ? 10.779 23.488 0.830 1.00 93.94 208 GLU A N 1
ATOM 1664 C CA . GLU A 1 208 ? 10.762 24.780 1.526 1.00 93.94 208 GLU A CA 1
ATOM 1665 C C . GLU A 1 208 ? 10.545 25.992 0.608 1.00 93.94 208 GLU A C 1
ATOM 1667 O O . GLU A 1 208 ? 10.267 27.081 1.104 1.00 93.94 208 GLU A O 1
ATOM 1672 N N . THR A 1 209 ? 10.680 25.839 -0.714 1.00 95.81 209 THR A N 1
ATOM 1673 C CA . THR A 1 209 ? 10.508 26.960 -1.653 1.00 95.81 209 THR A CA 1
ATOM 1674 C C . THR A 1 209 ? 9.042 27.252 -1.982 1.00 95.81 209 THR A C 1
ATOM 1676 O O . THR A 1 209 ? 8.735 28.342 -2.464 1.00 95.81 209 THR A O 1
ATOM 1679 N N . CYS A 1 210 ? 8.127 26.320 -1.698 1.00 95.06 210 CYS A N 1
ATOM 1680 C CA . CYS A 1 210 ? 6.699 26.525 -1.911 1.00 95.06 210 CYS A CA 1
ATOM 1681 C C . CYS A 1 210 ? 6.087 27.358 -0.780 1.00 95.06 210 CYS A C 1
ATOM 1683 O O . CYS A 1 210 ? 6.296 27.074 0.399 1.00 95.06 210 CYS A O 1
ATOM 1685 N N . GLN A 1 211 ? 5.281 28.356 -1.139 1.00 92.44 211 GLN A N 1
ATOM 1686 C CA . GLN A 1 211 ? 4.527 29.177 -0.193 1.00 92.44 211 GLN A CA 1
ATOM 1687 C C . GLN A 1 211 ? 3.034 28.924 -0.380 1.00 92.44 211 GLN A C 1
ATOM 1689 O O . GLN A 1 211 ? 2.461 29.281 -1.409 1.00 92.44 211 GLN A O 1
ATOM 1694 N N . ALA A 1 212 ? 2.414 28.282 0.611 1.00 90.06 212 ALA A N 1
ATOM 1695 C CA . ALA A 1 212 ? 0.997 27.959 0.562 1.00 90.06 212 ALA A CA 1
ATOM 1696 C C . ALA A 1 212 ? 0.158 29.223 0.824 1.00 90.06 212 ALA A C 1
ATOM 1698 O O . ALA A 1 212 ? 0.484 29.989 1.738 1.00 90.06 212 ALA A O 1
ATOM 1699 N N . PRO A 1 213 ? -0.933 29.448 0.073 1.00 90.12 213 PRO A N 1
ATOM 1700 C CA . PRO A 1 213 ? -1.919 30.466 0.416 1.00 90.12 213 PRO A CA 1
ATOM 1701 C C . PRO A 1 213 ? -2.513 30.225 1.812 1.00 90.12 213 PRO A C 1
ATOM 1703 O O . PRO A 1 213 ? -2.717 29.080 2.218 1.00 90.12 213 PRO A O 1
ATOM 1706 N N . ALA A 1 214 ? -2.838 31.296 2.543 1.00 87.69 214 ALA A N 1
ATOM 1707 C CA . ALA A 1 214 ? -3.382 31.193 3.903 1.00 87.69 214 ALA A CA 1
ATOM 1708 C C . ALA A 1 214 ? -4.734 30.452 3.962 1.00 87.69 214 ALA A C 1
ATOM 1710 O O . ALA A 1 214 ? -5.041 29.803 4.958 1.00 87.69 214 ALA A O 1
ATOM 1711 N N . ASP A 1 215 ? -5.527 30.524 2.891 1.00 86.69 215 ASP A N 1
ATOM 1712 C CA . ASP A 1 215 ? -6.805 29.825 2.732 1.00 86.69 215 ASP A CA 1
ATOM 1713 C C . ASP A 1 215 ? -6.648 28.354 2.307 1.00 86.69 215 ASP A C 1
ATOM 1715 O O . ASP A 1 215 ? -7.621 27.599 2.332 1.00 86.69 215 ASP A O 1
ATOM 1719 N N . LYS A 1 216 ? -5.433 27.927 1.933 1.00 85.56 216 LYS A N 1
ATOM 1720 C CA . LYS A 1 216 ? -5.116 26.563 1.483 1.00 85.56 216 LYS A CA 1
ATOM 1721 C C . LYS A 1 216 ? -3.786 26.081 2.076 1.00 85.56 216 LYS A C 1
ATOM 1723 O O . LYS A 1 216 ? -2.819 25.881 1.337 1.00 85.56 216 LYS A O 1
ATOM 1728 N N . PRO A 1 217 ? -3.725 25.832 3.395 1.00 81.94 217 PRO A N 1
ATOM 1729 C CA . PRO A 1 217 ? -2.472 25.527 4.094 1.00 81.94 217 PRO A CA 1
ATOM 1730 C C . PRO A 1 217 ? -1.737 24.281 3.568 1.00 81.94 217 PRO A C 1
ATOM 1732 O O . PRO A 1 217 ? -0.526 24.178 3.735 1.00 81.94 217 PRO A O 1
ATOM 1735 N N . TYR A 1 218 ? -2.438 23.364 2.892 1.00 88.62 218 TYR A N 1
ATOM 1736 C CA . TYR A 1 218 ? -1.879 22.123 2.340 1.00 88.62 218 TYR A CA 1
ATOM 1737 C C . TYR A 1 218 ? -1.641 22.153 0.816 1.00 88.62 218 TYR A C 1
ATOM 1739 O O . TYR A 1 218 ? -1.334 21.118 0.215 1.00 88.62 218 TYR A O 1
ATOM 1747 N N . ASP A 1 219 ? -1.750 23.316 0.160 1.00 90.88 219 ASP A N 1
ATOM 1748 C CA . ASP A 1 219 ? -1.500 23.450 -1.290 1.00 90.88 219 ASP A CA 1
ATOM 1749 C C . ASP A 1 219 ? -0.042 23.116 -1.665 1.00 90.88 219 ASP A C 1
ATOM 1751 O O . ASP A 1 219 ? 0.243 22.541 -2.719 1.00 90.88 219 ASP A O 1
ATOM 1755 N N . CYS A 1 220 ? 0.881 23.388 -0.740 1.00 94.12 220 CYS A N 1
ATOM 1756 C CA . CYS A 1 220 ? 2.285 22.991 -0.826 1.00 94.12 220 CYS A CA 1
ATOM 1757 C C . CYS A 1 220 ? 2.569 21.603 -0.240 1.00 94.12 220 CYS A C 1
ATOM 1759 O O . CYS A 1 220 ? 3.727 21.228 -0.140 1.00 94.12 220 CYS A O 1
ATOM 1761 N N . GLY A 1 221 ? 1.557 20.834 0.163 1.00 93.94 221 GLY A N 1
ATOM 1762 C CA . GLY A 1 221 ? 1.753 19.567 0.864 1.00 93.94 221 GLY A CA 1
ATOM 1763 C C . GLY A 1 221 ? 2.173 19.742 2.322 1.00 93.94 221 GLY A C 1
ATOM 1764 O O . GLY A 1 221 ? 1.985 20.800 2.917 1.00 93.94 221 GLY A O 1
ATOM 1765 N N . VAL A 1 222 ? 2.720 18.677 2.905 1.00 93.06 222 VAL A N 1
ATOM 1766 C CA . VAL A 1 222 ? 3.165 18.638 4.304 1.00 93.06 222 VAL A CA 1
ATOM 1767 C C . VAL A 1 222 ? 4.623 18.213 4.344 1.00 93.06 222 VAL A C 1
ATOM 1769 O O . VAL A 1 222 ? 4.984 17.190 3.772 1.00 93.06 222 VAL A O 1
ATOM 1772 N N . LYS A 1 223 ? 5.469 18.987 5.025 1.00 95.50 223 LYS A N 1
ATOM 1773 C CA . LYS A 1 223 ? 6.862 18.593 5.245 1.00 95.50 223 LYS A CA 1
ATOM 1774 C C . LYS A 1 223 ? 6.893 17.282 6.046 1.00 95.50 223 LYS A C 1
ATOM 1776 O O . LYS A 1 223 ? 6.264 17.235 7.101 1.00 95.50 223 LYS A O 1
ATOM 1781 N N . PRO A 1 224 ? 7.608 16.238 5.589 1.00 95.81 224 PRO A N 1
ATOM 1782 C CA . PRO A 1 224 ? 7.772 15.028 6.379 1.00 95.81 224 PRO A CA 1
ATOM 1783 C C . PRO A 1 224 ? 8.404 15.343 7.733 1.00 95.81 224 PRO A C 1
ATOM 1785 O O . PRO A 1 224 ? 9.406 16.060 7.801 1.00 95.81 224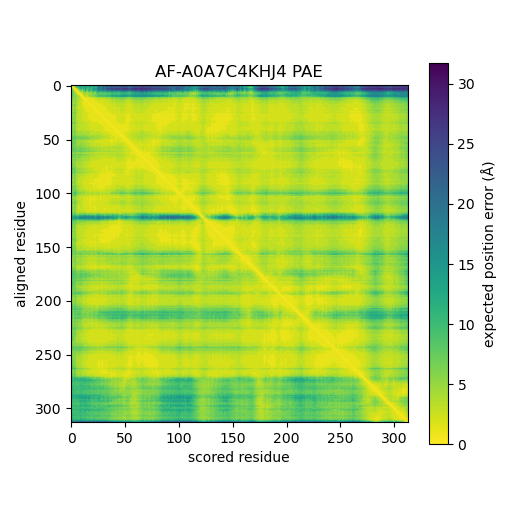 PRO A O 1
ATOM 1788 N N . GLU A 1 225 ? 7.852 14.765 8.797 1.00 95.69 225 GLU A N 1
ATOM 1789 C CA . GLU A 1 225 ? 8.472 14.852 10.117 1.00 95.69 225 GLU A CA 1
ATOM 1790 C C . GLU A 1 225 ? 9.870 14.212 10.091 1.00 95.69 225 GLU A C 1
ATOM 1792 O O . GLU A 1 225 ? 10.065 13.213 9.379 1.00 95.69 225 GLU A O 1
ATOM 1797 N N . PRO A 1 226 ? 10.844 14.740 10.855 1.00 96.19 226 PRO A N 1
ATOM 1798 C CA . PRO A 1 226 ? 12.156 14.119 10.993 1.00 96.19 226 PRO A CA 1
ATOM 1799 C C . PRO A 1 226 ? 12.040 12.637 11.366 1.00 96.19 226 PRO A C 1
ATOM 1801 O O . PRO A 1 226 ? 11.172 12.253 12.148 1.00 96.19 226 PRO A O 1
ATOM 1804 N N . ASP A 1 227 ? 12.886 11.803 10.762 1.00 95.44 227 ASP A N 1
ATOM 1805 C CA . ASP A 1 227 ? 12.920 10.343 10.945 1.00 95.44 227 ASP A CA 1
ATOM 1806 C C . ASP A 1 227 ? 11.624 9.584 10.596 1.00 95.44 227 ASP A C 1
ATOM 1808 O O . ASP A 1 227 ? 11.559 8.361 10.751 1.00 95.44 227 ASP A O 1
ATOM 1812 N N . SER A 1 228 ? 10.603 10.262 10.059 1.00 97.00 228 SER A N 1
ATOM 1813 C CA . SER A 1 228 ? 9.404 9.598 9.551 1.00 97.00 228 SER A CA 1
ATOM 1814 C C . SER A 1 228 ? 9.729 8.693 8.354 1.00 97.00 228 SER A C 1
ATOM 1816 O O . SER A 1 228 ? 10.701 8.937 7.629 1.00 97.00 228 SER A O 1
ATOM 1818 N N . PRO A 1 229 ? 8.896 7.674 8.071 1.00 97.44 229 PRO A N 1
ATOM 1819 C CA . PRO A 1 229 ? 9.071 6.832 6.890 1.00 97.44 229 PRO A CA 1
ATOM 1820 C C . PRO A 1 229 ? 9.146 7.649 5.594 1.00 97.44 229 PRO A C 1
ATOM 1822 O O . PRO A 1 229 ? 10.007 7.393 4.759 1.00 97.44 229 PRO A O 1
ATOM 1825 N N . ALA A 1 230 ? 8.320 8.691 5.457 1.00 97.31 230 ALA A N 1
ATOM 1826 C CA . ALA A 1 230 ? 8.353 9.577 4.297 1.00 97.31 230 ALA A CA 1
ATOM 1827 C C . ALA A 1 230 ? 9.684 10.342 4.175 1.00 97.31 230 ALA A C 1
ATOM 1829 O O . ALA A 1 230 ? 10.239 10.408 3.080 1.00 97.31 230 ALA A O 1
ATOM 1830 N N . ALA A 1 231 ? 10.233 10.858 5.284 1.00 98.12 231 ALA A N 1
ATOM 1831 C CA . ALA A 1 231 ? 11.539 11.522 5.291 1.00 98.12 231 ALA A CA 1
ATOM 1832 C C . ALA A 1 231 ? 12.670 10.558 4.894 1.00 98.12 231 ALA A C 1
ATOM 1834 O O . ALA A 1 231 ? 13.491 10.887 4.036 1.00 98.12 231 ALA A O 1
ATOM 1835 N N . LYS A 1 232 ? 12.680 9.345 5.468 1.00 98.62 232 LYS A N 1
ATOM 1836 C CA . LYS A 1 232 ? 13.652 8.286 5.138 1.00 98.62 232 LYS A CA 1
ATOM 1837 C C . LYS A 1 232 ? 13.592 7.922 3.652 1.00 98.62 232 LYS A C 1
ATOM 1839 O O . LYS A 1 232 ? 14.624 7.867 2.989 1.00 98.62 232 LYS A O 1
ATOM 1844 N N . LEU A 1 233 ? 12.389 7.718 3.114 1.00 98.62 233 LEU A N 1
ATOM 1845 C CA . LEU A 1 233 ? 12.184 7.358 1.710 1.00 98.62 233 LEU A CA 1
ATOM 1846 C C . LEU A 1 233 ? 12.595 8.494 0.760 1.00 98.62 233 LEU A C 1
ATOM 1848 O O . LEU A 1 233 ? 13.270 8.234 -0.231 1.00 98.62 233 LEU A O 1
ATOM 1852 N N . GLN A 1 234 ? 12.274 9.754 1.069 1.00 98.25 234 GLN A N 1
ATOM 1853 C CA . GLN A 1 234 ? 12.740 10.901 0.275 1.00 98.25 234 GLN A CA 1
ATOM 1854 C C . GLN A 1 234 ? 14.270 11.026 0.272 1.00 98.25 2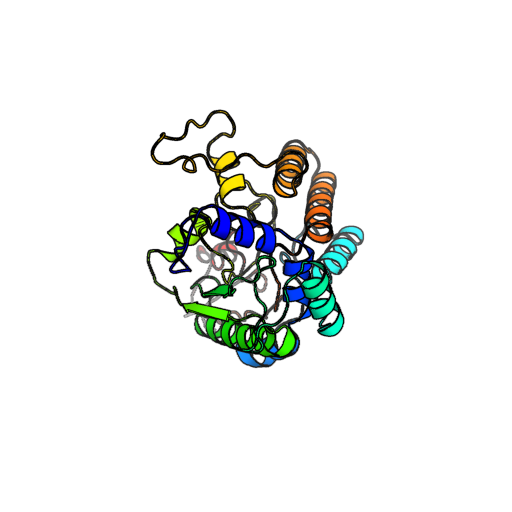34 GLN A C 1
ATOM 1856 O O . GLN A 1 234 ? 14.862 11.234 -0.786 1.00 98.25 234 GLN A O 1
ATOM 1861 N N . ALA A 1 235 ? 14.925 10.837 1.420 1.00 98.50 235 ALA A N 1
ATOM 1862 C CA . ALA A 1 235 ? 16.386 10.847 1.499 1.00 98.50 235 ALA A CA 1
ATOM 1863 C C . ALA A 1 235 ? 17.019 9.696 0.693 1.00 98.50 235 ALA A C 1
ATOM 1865 O O . ALA A 1 235 ? 18.034 9.881 0.018 1.00 98.50 235 ALA A O 1
ATOM 1866 N N . LEU A 1 236 ? 16.405 8.508 0.710 1.00 98.69 236 LEU A N 1
ATOM 1867 C CA . LEU A 1 236 ? 16.840 7.376 -0.112 1.00 98.69 236 LEU A CA 1
ATOM 1868 C C . LEU A 1 236 ? 16.650 7.644 -1.608 1.00 98.69 236 LEU A C 1
ATOM 1870 O O . LEU A 1 236 ? 17.511 7.264 -2.400 1.00 98.69 236 LEU A O 1
ATOM 1874 N N . TYR A 1 237 ? 15.595 8.356 -2.004 1.00 98.25 237 TYR A N 1
ATOM 1875 C CA . TYR A 1 237 ? 15.439 8.798 -3.387 1.00 98.25 237 TYR A CA 1
ATOM 1876 C C . TYR A 1 237 ? 16.593 9.719 -3.821 1.00 98.25 237 TYR A C 1
ATOM 1878 O O . TYR A 1 237 ? 17.210 9.480 -4.859 1.00 98.25 237 TYR A O 1
ATOM 1886 N N . GLU A 1 238 ? 16.968 10.711 -3.004 1.00 97.88 238 GLU A N 1
ATOM 1887 C CA . GLU A 1 238 ? 18.129 11.583 -3.277 1.00 97.88 238 GLU A CA 1
ATOM 1888 C C . GLU A 1 238 ? 19.427 10.795 -3.399 1.00 97.88 238 GLU A C 1
ATOM 1890 O O . GLU A 1 238 ? 20.187 10.982 -4.354 1.00 97.88 238 GLU A O 1
ATOM 1895 N N . LYS A 1 239 ? 19.662 9.879 -2.452 1.00 98.50 239 LYS A N 1
ATOM 1896 C CA . LYS A 1 239 ? 20.814 8.975 -2.473 1.00 98.50 239 LYS A CA 1
ATOM 1897 C C . LYS A 1 239 ? 20.844 8.176 -3.774 1.00 98.50 239 LYS A C 1
ATOM 1899 O O . LYS A 1 239 ? 21.890 8.097 -4.415 1.00 98.50 239 LYS A O 1
ATOM 1904 N N . GLY A 1 240 ? 19.710 7.624 -4.198 1.00 97.88 240 GLY A N 1
ATOM 1905 C CA . GLY A 1 240 ? 19.581 6.865 -5.440 1.00 97.88 240 GLY A CA 1
ATOM 1906 C C . GLY A 1 240 ? 19.910 7.690 -6.680 1.00 97.88 240 GLY A C 1
ATOM 1907 O O . GLY A 1 240 ? 20.720 7.267 -7.507 1.00 97.88 240 GLY A O 1
ATOM 1908 N N . MET A 1 241 ? 19.371 8.909 -6.758 1.00 96.94 241 MET A N 1
ATOM 1909 C CA . MET A 1 241 ? 19.640 9.850 -7.849 1.00 96.94 241 MET A CA 1
ATOM 1910 C C . MET A 1 241 ? 21.119 10.258 -7.929 1.00 96.94 241 MET A C 1
ATOM 1912 O O . MET A 1 241 ? 21.664 10.390 -9.026 1.00 96.94 241 MET A O 1
ATOM 1916 N N . ALA A 1 242 ? 21.792 10.412 -6.785 1.00 97.81 242 ALA A N 1
ATOM 1917 C CA . ALA A 1 242 ? 23.218 10.737 -6.713 1.00 97.81 242 ALA A CA 1
ATOM 1918 C C . ALA A 1 242 ? 24.146 9.523 -6.933 1.00 97.81 242 ALA A C 1
ATOM 1920 O O . ALA A 1 242 ? 25.333 9.686 -7.235 1.00 97.81 242 ALA A O 1
ATOM 1921 N N . THR A 1 243 ? 23.630 8.301 -6.785 1.00 98.00 243 THR A N 1
ATOM 1922 C CA . THR A 1 243 ? 24.406 7.064 -6.928 1.00 98.00 243 THR A CA 1
ATOM 1923 C C . THR A 1 243 ? 24.731 6.805 -8.398 1.00 98.00 243 THR A C 1
ATOM 1925 O O . THR A 1 243 ? 23.875 6.942 -9.273 1.00 98.00 243 THR A O 1
ATOM 1928 N N . LYS A 1 244 ? 25.988 6.447 -8.692 1.00 95.81 244 LYS A N 1
ATOM 1929 C CA . LYS A 1 244 ? 26.521 6.410 -10.068 1.00 95.81 244 LYS A CA 1
ATOM 1930 C C . LYS A 1 244 ? 26.389 5.059 -10.764 1.00 95.81 244 LYS A C 1
ATOM 1932 O O . LYS A 1 244 ? 26.264 5.026 -11.983 1.00 95.81 244 LYS A O 1
ATOM 1937 N N . THR A 1 245 ? 26.471 3.963 -10.019 1.00 96.88 245 THR A N 1
ATOM 1938 C CA . THR A 1 245 ? 26.434 2.611 -10.583 1.00 96.88 245 THR A CA 1
ATOM 1939 C C . THR A 1 245 ? 25.047 2.006 -10.419 1.00 96.88 245 THR A C 1
ATOM 1941 O O . THR A 1 245 ? 24.342 2.281 -9.448 1.00 96.88 245 THR A O 1
ATOM 1944 N N . VAL A 1 246 ? 24.658 1.176 -11.384 1.00 93.81 246 VAL A N 1
ATOM 1945 C CA . VAL A 1 246 ? 23.372 0.469 -11.375 1.00 93.81 246 VAL A CA 1
ATOM 1946 C C . VAL A 1 246 ? 23.268 -0.452 -10.154 1.00 93.81 246 VAL A C 1
ATOM 1948 O O . VAL A 1 246 ? 22.286 -0.378 -9.420 1.00 93.81 246 VAL A O 1
ATOM 1951 N N . ASP A 1 247 ? 24.323 -1.215 -9.861 1.00 95.06 247 ASP A N 1
ATOM 1952 C CA . ASP A 1 247 ? 24.353 -2.145 -8.725 1.00 95.06 247 ASP A CA 1
ATOM 1953 C C . ASP A 1 247 ? 24.125 -1.451 -7.376 1.00 95.06 247 ASP A C 1
ATOM 1955 O O . ASP A 1 247 ? 23.329 -1.912 -6.558 1.00 95.06 247 ASP A O 1
ATOM 1959 N N . GLU A 1 248 ? 24.766 -0.303 -7.143 1.00 97.12 248 GLU A N 1
ATOM 1960 C CA . GLU A 1 248 ? 24.572 0.446 -5.897 1.00 97.12 248 GLU A CA 1
ATOM 1961 C C . GLU A 1 248 ? 23.184 1.097 -5.840 1.00 97.12 248 GLU A C 1
ATOM 1963 O O . GLU A 1 248 ? 22.593 1.197 -4.767 1.00 97.12 248 GLU A O 1
ATOM 1968 N N . ARG A 1 249 ? 22.600 1.479 -6.985 1.00 96.50 249 ARG A N 1
ATOM 1969 C CA . ARG A 1 249 ? 21.209 1.952 -7.022 1.00 96.50 249 ARG A CA 1
ATOM 1970 C C . ARG A 1 249 ? 20.219 0.853 -6.644 1.00 96.50 249 ARG A C 1
ATOM 1972 O O . ARG A 1 249 ? 19.233 1.158 -5.980 1.00 96.50 249 ARG A O 1
ATOM 1979 N N . HIS A 1 250 ? 20.453 -0.407 -7.017 1.00 97.25 250 HIS A N 1
ATOM 1980 C CA . HIS A 1 250 ? 19.594 -1.509 -6.567 1.00 97.25 250 HIS A CA 1
ATOM 1981 C C . HIS A 1 250 ? 19.595 -1.633 -5.041 1.00 97.25 250 HIS A C 1
ATOM 1983 O O . HIS A 1 250 ? 18.524 -1.724 -4.445 1.00 97.25 250 HIS A O 1
ATOM 1989 N N . LYS A 1 251 ? 20.762 -1.505 -4.399 1.00 98.12 251 LYS A N 1
ATOM 1990 C CA . LYS A 1 251 ? 20.870 -1.512 -2.932 1.00 98.12 251 LYS A CA 1
ATOM 1991 C C . LYS A 1 251 ? 20.084 -0.379 -2.280 1.00 98.12 251 LYS A C 1
ATOM 1993 O O . LYS A 1 251 ? 19.405 -0.6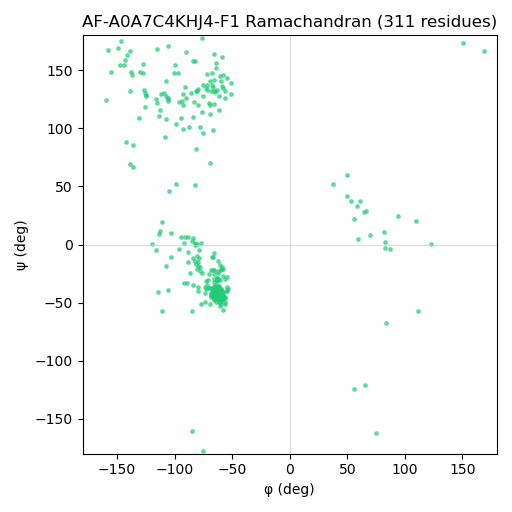15 -1.289 1.00 98.12 251 LYS A O 1
ATOM 1998 N N . VAL A 1 252 ? 20.089 0.821 -2.865 1.00 98.44 252 VAL A N 1
ATOM 1999 C CA . VAL A 1 252 ? 19.254 1.934 -2.377 1.00 98.44 252 VAL A CA 1
ATOM 2000 C C . VAL A 1 252 ? 17.759 1.596 -2.444 1.00 98.44 252 VAL A C 1
ATOM 2002 O O . VAL A 1 252 ? 17.021 1.906 -1.511 1.00 98.44 252 VAL A O 1
ATOM 2005 N N . VAL A 1 253 ? 17.301 0.924 -3.508 1.00 98.12 253 VAL A N 1
ATOM 2006 C CA . VAL A 1 253 ? 15.909 0.441 -3.588 1.00 98.12 253 VAL A CA 1
ATOM 2007 C C . VAL A 1 253 ? 15.628 -0.600 -2.504 1.00 98.12 253 VAL A C 1
ATOM 2009 O O . VAL A 1 253 ? 14.580 -0.545 -1.867 1.00 98.12 253 VAL A O 1
ATOM 2012 N N . TRP A 1 254 ? 16.556 -1.520 -2.244 1.00 98.50 254 TRP A N 1
ATOM 2013 C CA . TRP A 1 254 ? 16.394 -2.525 -1.190 1.00 98.50 254 TRP A CA 1
ATOM 2014 C C . TRP A 1 254 ? 16.371 -1.911 0.215 1.00 98.50 254 TRP A C 1
ATOM 2016 O O . TRP A 1 254 ? 15.566 -2.330 1.043 1.00 98.50 254 TRP A O 1
ATOM 2026 N N . GLU A 1 255 ? 17.173 -0.875 0.471 1.00 98.62 255 GLU A N 1
ATOM 2027 C CA . GLU A 1 255 ? 17.099 -0.077 1.701 1.00 98.62 255 GLU A CA 1
ATOM 2028 C C . GLU A 1 255 ? 15.717 0.585 1.853 1.00 98.62 255 GLU A C 1
ATOM 2030 O O . GLU A 1 255 ? 15.132 0.561 2.935 1.00 98.62 255 GLU A O 1
ATOM 2035 N N . ALA A 1 256 ? 15.150 1.126 0.768 1.00 98.56 256 ALA A N 1
ATOM 2036 C CA . ALA A 1 256 ? 13.815 1.728 0.787 1.00 98.56 256 ALA A CA 1
ATOM 2037 C C . ALA A 1 256 ? 12.714 0.690 1.054 1.00 98.56 256 ALA A C 1
ATOM 2039 O O . ALA A 1 256 ? 11.795 0.937 1.836 1.00 98.56 256 ALA A O 1
ATOM 2040 N N . ILE A 1 257 ? 12.839 -0.501 0.466 1.00 98.44 257 ILE A N 1
ATOM 2041 C CA . ILE A 1 257 ? 11.954 -1.637 0.740 1.00 98.44 257 ILE A CA 1
ATOM 2042 C C . ILE A 1 257 ? 12.044 -2.050 2.211 1.00 98.44 257 ILE A C 1
ATOM 2044 O O . ILE A 1 257 ? 11.013 -2.303 2.829 1.00 98.44 257 ILE A O 1
ATOM 2048 N N . GLN A 1 258 ? 13.241 -2.064 2.802 1.00 98.62 258 GLN A N 1
ATOM 2049 C CA . GLN A 1 258 ? 13.403 -2.381 4.219 1.00 98.62 258 GLN A CA 1
ATOM 2050 C C . GLN A 1 258 ? 12.667 -1.372 5.114 1.00 98.62 258 GLN A C 1
ATOM 2052 O O . GLN A 1 258 ? 11.963 -1.784 6.032 1.00 98.62 258 GLN A O 1
ATOM 2057 N N . VAL A 1 259 ? 12.717 -0.071 4.796 1.00 98.50 259 VAL A N 1
ATOM 2058 C CA . VAL A 1 259 ? 11.907 0.947 5.496 1.00 98.50 259 VAL A CA 1
ATOM 2059 C C . VAL A 1 259 ? 10.409 0.636 5.386 1.00 98.50 259 VAL A C 1
ATOM 2061 O O . VAL A 1 259 ? 9.688 0.742 6.377 1.00 98.50 259 VAL A O 1
ATOM 2064 N N . ILE A 1 260 ? 9.931 0.224 4.207 1.00 97.88 260 ILE A N 1
ATOM 2065 C CA . ILE A 1 260 ? 8.524 -0.157 4.001 1.00 97.88 260 ILE A CA 1
ATOM 2066 C C . ILE A 1 260 ? 8.148 -1.390 4.832 1.00 97.88 260 ILE A C 1
ATOM 2068 O O . ILE A 1 260 ? 7.053 -1.421 5.388 1.00 97.88 260 ILE A O 1
ATOM 2072 N N . ILE A 1 261 ? 9.031 -2.382 4.941 1.00 98.25 261 ILE A N 1
ATOM 2073 C CA . ILE A 1 261 ? 8.809 -3.583 5.760 1.00 98.25 261 ILE A CA 1
ATOM 2074 C C . ILE A 1 261 ? 8.747 -3.222 7.252 1.00 98.25 261 ILE A C 1
ATOM 2076 O O . ILE A 1 261 ? 7.844 -3.667 7.960 1.00 98.25 261 ILE A O 1
ATOM 2080 N N . ASP A 1 262 ? 9.679 -2.400 7.732 1.00 98.06 262 ASP A N 1
ATOM 2081 C CA . ASP A 1 262 ? 9.825 -2.103 9.162 1.00 98.06 262 ASP A CA 1
ATOM 2082 C C . ASP A 1 262 ? 8.725 -1.174 9.695 1.00 98.06 262 ASP A C 1
ATOM 2084 O O . ASP A 1 262 ? 8.253 -1.318 10.831 1.00 98.06 262 ASP A O 1
ATOM 2088 N N . GLU A 1 263 ? 8.312 -0.213 8.868 1.00 97.31 263 GLU A N 1
ATOM 2089 C CA . GLU A 1 263 ? 7.376 0.851 9.242 1.00 97.31 263 GLU A CA 1
ATOM 2090 C C . GLU A 1 263 ? 5.956 0.613 8.698 1.00 97.31 263 GLU A C 1
ATOM 2092 O O . GLU A 1 263 ? 5.013 1.318 9.066 1.00 97.31 263 GLU A O 1
ATOM 2097 N N . GLY A 1 264 ? 5.785 -0.365 7.809 1.00 95.31 264 GLY A N 1
ATOM 2098 C CA . GLY A 1 264 ? 4.525 -0.680 7.147 1.00 95.31 264 GLY A CA 1
ATOM 2099 C C . GLY A 1 264 ? 3.581 -1.600 7.943 1.00 95.31 264 GLY A C 1
ATOM 2100 O O . GLY A 1 264 ? 3.681 -1.702 9.171 1.00 95.31 264 GLY A O 1
ATOM 2101 N N . PRO A 1 265 ? 2.615 -2.234 7.245 1.00 96.00 265 PRO A N 1
ATOM 2102 C CA . PRO A 1 265 ? 2.332 -2.060 5.815 1.00 96.00 265 PRO A CA 1
ATOM 2103 C C . PRO A 1 265 ? 1.682 -0.695 5.551 1.00 96.00 265 PRO A C 1
ATOM 2105 O O . PRO A 1 265 ? 0.757 -0.312 6.257 1.00 96.00 265 PRO A O 1
ATOM 2108 N N . PHE A 1 266 ? 2.146 0.060 4.551 1.00 95.25 266 PHE A N 1
ATOM 2109 C CA . PHE A 1 266 ? 1.466 1.292 4.095 1.00 95.25 266 PHE A CA 1
ATOM 2110 C C . PHE A 1 266 ? 0.389 1.008 3.046 1.00 95.25 266 PHE A C 1
ATOM 2112 O O . PHE A 1 266 ? -0.562 1.772 2.905 1.00 95.25 266 PHE A O 1
ATOM 2119 N N . VAL A 1 267 ? 0.534 -0.113 2.337 1.00 94.75 267 VAL A N 1
ATOM 2120 C CA . VAL A 1 267 ? -0.492 -0.684 1.469 1.00 94.75 267 VAL A CA 1
ATOM 2121 C C . VAL A 1 267 ? -0.723 -2.125 1.891 1.00 94.75 267 VAL A C 1
ATOM 2123 O O . VAL A 1 267 ? 0.222 -2.900 2.033 1.00 94.75 267 VAL A O 1
ATOM 2126 N N . ILE A 1 268 ? -1.988 -2.481 2.081 1.00 96.06 268 ILE A N 1
ATOM 2127 C CA . ILE A 1 268 ? -2.389 -3.837 2.440 1.00 96.06 268 ILE A CA 1
ATOM 2128 C C . ILE A 1 268 ? -2.573 -4.616 1.138 1.00 96.06 268 ILE A C 1
ATOM 2130 O O . ILE A 1 268 ? -3.570 -4.456 0.438 1.00 96.06 268 ILE A O 1
ATOM 2134 N N . GLY A 1 269 ? -1.573 -5.425 0.788 1.00 95.12 269 GLY A N 1
ATOM 2135 C CA . GLY A 1 269 ? -1.654 -6.310 -0.373 1.00 95.12 269 GLY A CA 1
ATOM 2136 C C . GLY A 1 269 ? -2.649 -7.439 -0.137 1.00 95.12 269 GLY A C 1
ATOM 2137 O O . GLY A 1 269 ? -2.702 -7.985 0.966 1.00 95.12 269 GLY A O 1
ATOM 2138 N N . ILE A 1 270 ? -3.416 -7.779 -1.173 1.00 94.56 270 ILE A N 1
ATOM 2139 C CA . ILE A 1 270 ? -4.371 -8.895 -1.172 1.00 94.56 270 ILE A CA 1
ATOM 2140 C C . ILE A 1 270 ? -3.882 -10.000 -2.103 1.00 94.56 270 ILE A C 1
ATOM 2142 O O . ILE A 1 270 ? -3.687 -11.137 -1.687 1.00 94.56 270 ILE A O 1
ATOM 2146 N N . SER A 1 271 ? -3.666 -9.639 -3.364 1.00 92.25 271 SER A N 1
ATOM 2147 C CA . SER A 1 271 ? -3.302 -10.547 -4.440 1.00 92.25 271 SER A CA 1
ATOM 2148 C C . SER A 1 271 ? -2.212 -9.913 -5.293 1.00 92.25 271 SER A C 1
ATOM 2150 O O . SER A 1 271 ? -2.209 -8.693 -5.474 1.00 92.25 271 SER A O 1
ATOM 2152 N N . GLY A 1 272 ? -1.322 -10.720 -5.862 1.00 90.19 272 GLY A N 1
ATOM 2153 C CA . GLY A 1 272 ? -0.391 -10.252 -6.883 1.00 90.19 272 GLY A CA 1
ATOM 2154 C C . GLY A 1 272 ? -0.050 -11.306 -7.931 1.00 90.19 272 GLY A C 1
ATOM 2155 O O . GLY A 1 272 ? -0.469 -12.457 -7.831 1.00 90.19 272 GLY A O 1
ATOM 2156 N N . ASP A 1 273 ? 0.721 -10.867 -8.927 1.00 82.94 273 ASP A N 1
ATOM 2157 C CA . ASP A 1 273 ? 1.157 -11.638 -10.105 1.00 82.94 273 ASP A CA 1
ATOM 2158 C C . ASP A 1 273 ? 0.012 -12.372 -10.829 1.00 82.94 273 ASP A C 1
ATOM 2160 O O . ASP A 1 273 ? 0.113 -13.532 -11.234 1.00 82.94 273 ASP A O 1
ATOM 2164 N N . GLN A 1 274 ? -1.129 -11.689 -10.974 1.00 83.12 274 GLN A N 1
ATOM 2165 C CA . GLN A 1 274 ? -2.247 -12.220 -11.743 1.00 83.12 274 GLN A CA 1
ATOM 2166 C C . GLN A 1 274 ? -1.846 -12.349 -13.213 1.00 83.12 274 GLN A C 1
ATOM 2168 O O . GLN A 1 274 ? -1.352 -11.408 -13.837 1.00 83.12 274 GLN A O 1
ATOM 2173 N N . ARG A 1 275 ? -2.122 -13.515 -13.800 1.00 78.69 275 ARG A N 1
ATOM 2174 C CA . ARG A 1 275 ? -1.866 -13.752 -15.222 1.00 78.69 275 ARG A CA 1
ATOM 2175 C C . ARG A 1 275 ? -2.772 -12.862 -16.066 1.00 78.69 275 ARG A C 1
ATOM 2177 O O . ARG A 1 275 ? -3.993 -12.983 -16.006 1.00 78.69 275 ARG A O 1
ATOM 2184 N N . MET A 1 276 ? -2.169 -12.023 -16.898 1.00 81.06 276 MET A N 1
ATOM 2185 C CA . MET A 1 276 ? -2.874 -11.170 -17.854 1.00 81.06 276 MET A CA 1
ATOM 2186 C C . MET A 1 276 ? -2.637 -11.695 -19.279 1.00 81.06 276 MET A C 1
ATOM 2188 O O . MET A 1 276 ? -1.626 -11.359 -19.896 1.00 81.06 276 MET A O 1
ATOM 2192 N N . PRO A 1 277 ? -3.519 -12.565 -19.809 1.00 83.88 277 PRO A N 1
ATOM 2193 C CA . PRO A 1 277 ? -3.361 -13.086 -21.159 1.00 83.88 277 PRO A CA 1
ATOM 2194 C C . PRO A 1 277 ? -3.547 -11.976 -22.199 1.00 83.88 277 PRO A C 1
ATOM 2196 O O . PRO A 1 277 ? -4.483 -11.181 -22.122 1.00 83.88 277 PRO A O 1
ATOM 2199 N N . VAL A 1 278 ? -2.681 -11.966 -23.212 1.00 87.38 278 VAL A N 1
ATOM 2200 C CA . VAL A 1 278 ? -2.827 -11.113 -24.395 1.00 87.38 278 VAL A CA 1
ATOM 2201 C C . VAL A 1 278 ? -3.565 -11.900 -25.472 1.00 87.38 278 VAL A C 1
ATOM 2203 O O . VAL A 1 278 ? -3.199 -13.031 -25.791 1.00 87.38 278 VAL A O 1
ATOM 2206 N N . ILE A 1 279 ? -4.612 -11.302 -26.038 1.00 90.19 279 ILE A N 1
ATOM 2207 C CA . ILE A 1 279 ? -5.373 -11.887 -27.143 1.00 90.19 279 ILE A CA 1
ATOM 2208 C C . ILE A 1 279 ? -5.008 -11.134 -28.415 1.00 90.19 279 ILE A C 1
ATOM 2210 O O . ILE A 1 279 ? -5.164 -9.917 -28.489 1.00 90.19 279 ILE A O 1
ATOM 2214 N N . ALA A 1 280 ? -4.564 -11.868 -29.430 1.00 91.69 280 ALA A N 1
ATOM 2215 C CA . ALA A 1 280 ? -4.247 -11.322 -30.739 1.00 91.69 280 ALA A CA 1
ATOM 2216 C C . ALA A 1 280 ? -4.970 -12.085 -31.852 1.00 91.69 280 ALA A C 1
ATOM 2218 O O . ALA A 1 280 ? -5.195 -13.296 -31.769 1.00 91.69 280 ALA A O 1
ATOM 2219 N N . ASN A 1 281 ? -5.330 -11.373 -32.921 1.00 93.62 281 ASN A N 1
ATOM 2220 C CA . ASN A 1 281 ? -5.857 -11.999 -34.127 1.00 93.62 281 ASN A CA 1
ATOM 2221 C C . ASN A 1 281 ? -4.756 -12.845 -34.789 1.00 93.62 281 ASN A C 1
ATOM 2223 O O . ASN A 1 281 ? -3.641 -12.367 -34.955 1.00 93.62 281 ASN A O 1
ATOM 2227 N N . LYS A 1 282 ? -5.072 -14.067 -35.237 1.00 93.81 282 LYS A N 1
ATOM 2228 C CA . LYS A 1 282 ? -4.109 -14.966 -35.907 1.00 93.81 282 LYS A CA 1
ATOM 2229 C C . LYS A 1 282 ? -3.459 -14.369 -37.167 1.00 93.81 282 LYS A C 1
ATOM 2231 O O . LYS A 1 282 ? -2.357 -14.781 -37.536 1.00 93.81 282 LYS A O 1
ATOM 2236 N N . LYS A 1 283 ? -4.149 -13.439 -37.836 1.00 96.50 283 LYS A N 1
ATOM 2237 C CA . LYS A 1 283 ? -3.643 -12.696 -38.997 1.00 96.50 283 LYS A CA 1
ATOM 2238 C C . LYS A 1 283 ? -2.734 -11.529 -38.611 1.00 96.50 283 LYS A C 1
ATOM 2240 O O . LYS A 1 283 ? -1.966 -11.093 -39.454 1.00 96.50 283 LYS A O 1
ATOM 2245 N N . LEU A 1 284 ? -2.807 -11.026 -37.376 1.00 96.00 284 LEU A N 1
ATOM 2246 C CA . LEU A 1 284 ? -1.924 -9.961 -36.901 1.00 96.00 284 LEU A CA 1
ATOM 2247 C C . LEU A 1 284 ? -0.550 -10.564 -36.593 1.00 96.00 284 LEU A C 1
ATOM 2249 O O . LEU A 1 284 ? -0.413 -11.415 -35.715 1.00 96.00 284 LEU A O 1
ATOM 2253 N N . LYS A 1 285 ? 0.456 -10.158 -37.359 1.00 95.25 285 LYS A N 1
ATOM 2254 C CA . LYS A 1 285 ? 1.830 -10.648 -37.276 1.00 95.25 285 LYS A CA 1
ATOM 2255 C C . LYS A 1 285 ? 2.746 -9.621 -36.634 1.00 95.25 285 LYS A C 1
ATOM 2257 O O . LYS A 1 285 ? 2.388 -8.457 -36.464 1.00 95.25 285 LYS A O 1
ATOM 2262 N N . ASN A 1 286 ? 3.961 -10.085 -36.349 1.00 94.88 286 ASN A N 1
ATOM 2263 C CA . ASN A 1 286 ? 5.050 -9.297 -35.780 1.00 94.88 286 ASN A CA 1
ATOM 2264 C C . ASN A 1 286 ? 4.772 -8.774 -34.361 1.00 94.88 286 ASN A C 1
ATOM 2266 O O . ASN A 1 286 ? 5.289 -7.739 -33.953 1.00 94.88 286 ASN A O 1
ATOM 2270 N N . ILE A 1 287 ? 3.938 -9.501 -33.618 1.00 93.81 287 ILE A N 1
ATOM 2271 C CA . ILE A 1 287 ? 3.748 -9.303 -32.182 1.00 93.81 287 ILE A CA 1
ATOM 2272 C C . ILE A 1 287 ? 4.899 -10.020 -31.477 1.00 93.81 287 ILE A C 1
ATOM 2274 O O . ILE A 1 287 ? 5.190 -11.171 -31.814 1.00 93.81 287 ILE A O 1
ATOM 2278 N N . LEU A 1 288 ? 5.549 -9.349 -30.527 1.00 91.25 288 LEU A N 1
ATOM 2279 C CA . LEU A 1 288 ? 6.598 -9.967 -29.721 1.00 91.25 288 LEU A CA 1
ATOM 2280 C C . LEU A 1 288 ? 5.980 -11.063 -28.842 1.00 91.25 288 LEU A C 1
ATOM 2282 O O . LEU A 1 288 ? 4.875 -10.921 -28.321 1.00 91.25 288 LEU A O 1
ATOM 2286 N N . ASP A 1 289 ? 6.697 -12.168 -28.667 1.00 87.50 289 ASP A N 1
ATOM 2287 C CA . ASP A 1 289 ? 6.304 -13.255 -27.763 1.00 87.50 289 ASP A CA 1
ATOM 2288 C C . ASP A 1 289 ? 6.687 -12.976 -26.298 1.00 87.50 289 ASP A C 1
ATOM 2290 O O . ASP A 1 289 ? 6.407 -13.777 -25.407 1.00 87.50 289 ASP A O 1
ATOM 2294 N N . TYR A 1 290 ? 7.280 -11.808 -26.043 1.00 85.69 290 TYR A N 1
ATOM 2295 C CA . TYR A 1 290 ? 7.605 -11.282 -24.727 1.00 85.69 290 TYR A CA 1
ATOM 2296 C C . TYR A 1 290 ? 7.044 -9.870 -24.543 1.00 85.69 290 TYR A C 1
ATOM 2298 O O . TYR A 1 290 ? 6.846 -9.101 -25.485 1.00 85.69 290 TYR A O 1
ATOM 2306 N N . GLY A 1 291 ? 6.816 -9.497 -23.290 1.00 81.06 291 GLY A N 1
ATOM 2307 C CA . GLY A 1 291 ? 6.308 -8.188 -22.913 1.00 81.06 291 GLY A CA 1
ATOM 2308 C C . GLY A 1 291 ? 5.901 -8.173 -21.452 1.00 81.06 291 GLY A C 1
ATOM 2309 O O . GLY A 1 291 ? 5.771 -9.222 -20.823 1.00 81.06 291 GLY A O 1
ATOM 2310 N N . VAL A 1 292 ? 5.684 -6.978 -20.915 1.00 82.88 292 VAL A N 1
ATOM 2311 C CA . VAL A 1 292 ? 5.148 -6.818 -19.563 1.00 82.88 292 VAL A CA 1
ATOM 2312 C C . VAL A 1 292 ? 3.797 -6.141 -19.661 1.00 82.88 292 VAL A C 1
ATOM 2314 O O . VAL A 1 292 ? 3.683 -5.084 -20.261 1.00 82.88 292 VAL A O 1
ATOM 2317 N N . VAL A 1 293 ? 2.769 -6.745 -19.086 1.00 83.50 293 VAL A N 1
ATOM 2318 C CA . VAL A 1 293 ? 1.391 -6.241 -19.028 1.00 83.50 293 VAL A CA 1
ATOM 2319 C C . VAL A 1 293 ? 1.098 -5.781 -17.603 1.00 83.50 293 VAL A C 1
ATOM 2321 O O . VAL A 1 293 ? 1.536 -6.428 -16.657 1.00 83.50 293 VAL A O 1
ATOM 2324 N N . GLY A 1 294 ? 0.377 -4.671 -17.438 1.00 80.00 294 GLY A N 1
ATOM 2325 C CA . GLY A 1 294 ? -0.021 -4.164 -16.117 1.00 80.00 294 GLY A CA 1
ATOM 2326 C C . GLY A 1 294 ? 0.651 -2.852 -15.697 1.00 80.00 294 GLY A C 1
ATOM 2327 O O . GLY A 1 294 ? -0.082 -1.896 -15.436 1.00 80.00 294 GLY A O 1
ATOM 2328 N N . PRO A 1 295 ? 1.996 -2.761 -15.635 1.00 83.06 295 PRO A N 1
ATOM 2329 C CA . PRO A 1 295 ? 2.688 -1.518 -15.322 1.00 83.06 295 PRO A CA 1
ATOM 2330 C C . PRO A 1 295 ? 2.365 -0.420 -16.329 1.00 83.06 295 PRO A C 1
ATOM 2332 O O . PRO A 1 295 ? 2.301 -0.662 -17.537 1.00 83.06 295 PRO A O 1
ATOM 2335 N N . TRP A 1 296 ? 2.204 0.802 -15.828 1.00 81.00 296 TRP A N 1
ATOM 2336 C CA . TRP A 1 296 ? 1.895 1.953 -16.670 1.00 81.00 296 TRP A CA 1
ATOM 2337 C C . TRP A 1 296 ? 3.113 2.416 -17.480 1.00 81.00 296 TRP A C 1
ATOM 2339 O O . TRP A 1 296 ? 2.971 2.688 -18.667 1.00 81.00 296 TRP A O 1
ATOM 2349 N N . ALA A 1 297 ? 4.310 2.449 -16.881 1.00 84.50 297 ALA A N 1
ATOM 2350 C CA . ALA A 1 297 ? 5.503 3.035 -17.500 1.00 84.50 297 ALA A CA 1
ATOM 2351 C C . ALA A 1 297 ? 5.996 2.333 -18.791 1.00 84.50 297 ALA A C 1
ATOM 2353 O O . ALA A 1 297 ? 6.365 3.031 -19.736 1.00 84.50 297 ALA A O 1
ATOM 2354 N N . PRO A 1 298 ? 5.954 0.990 -18.919 1.00 83.06 298 PRO A N 1
ATOM 2355 C CA . PRO A 1 298 ? 6.203 0.298 -20.188 1.00 83.06 298 PRO A CA 1
ATOM 2356 C C . PRO A 1 298 ? 5.133 0.555 -21.267 1.00 83.06 298 PRO A C 1
ATOM 2358 O O . PRO A 1 298 ? 5.338 0.199 -22.427 1.00 83.06 298 PRO A O 1
ATOM 2361 N N . CYS A 1 299 ? 3.998 1.168 -20.911 1.00 85.44 299 CYS A N 1
ATOM 2362 C CA . CYS A 1 299 ? 2.962 1.644 -21.828 1.00 85.44 299 CYS A CA 1
ATOM 2363 C C . CYS A 1 299 ? 2.340 0.574 -22.740 1.00 85.44 299 CYS A C 1
ATOM 2365 O O . CYS A 1 299 ? 1.976 0.891 -23.869 1.00 85.44 299 CYS A O 1
ATOM 2367 N N . THR A 1 300 ? 2.207 -0.681 -22.305 1.00 87.62 300 THR A N 1
ATOM 2368 C CA . THR A 1 300 ? 1.628 -1.780 -23.110 1.00 87.62 300 THR A CA 1
ATOM 2369 C C . THR A 1 300 ? 0.272 -1.400 -23.721 1.00 87.62 300 THR A C 1
ATOM 2371 O O . THR A 1 300 ? -0.600 -0.935 -22.987 1.00 87.62 300 THR A O 1
ATOM 2374 N N . PRO A 1 301 ? 0.051 -1.590 -25.041 1.00 89.06 301 PRO A N 1
ATOM 2375 C CA . PRO A 1 301 ? 0.872 -2.353 -25.991 1.00 89.06 301 PRO A CA 1
ATOM 2376 C C . PRO A 1 301 ? 2.068 -1.601 -26.605 1.00 89.06 301 PRO A C 1
ATOM 2378 O O . PRO A 1 301 ? 2.732 -2.142 -27.476 1.00 89.06 301 PRO A O 1
ATOM 2381 N N . GLY A 1 302 ? 2.387 -0.378 -26.189 1.00 88.12 302 GLY A N 1
ATOM 2382 C CA . GLY A 1 302 ? 3.523 0.407 -26.691 1.00 88.12 302 GLY A CA 1
ATOM 2383 C C . GLY A 1 302 ? 4.878 -0.310 -26.620 1.00 88.12 302 GLY A C 1
ATOM 2384 O O . GLY A 1 302 ? 5.644 -0.242 -27.581 1.00 88.12 302 GLY A O 1
ATOM 2385 N N . ASN A 1 303 ? 5.148 -1.083 -25.561 1.00 88.12 303 ASN A N 1
ATOM 2386 C CA . ASN A 1 303 ? 6.348 -1.932 -25.458 1.00 88.12 303 ASN A CA 1
ATOM 2387 C C . ASN A 1 303 ? 6.413 -3.090 -26.475 1.00 88.12 303 ASN A C 1
ATOM 2389 O O . ASN A 1 303 ? 7.440 -3.756 -26.559 1.00 88.12 303 ASN A O 1
ATOM 2393 N N . GLN A 1 304 ? 5.348 -3.332 -27.243 1.00 92.06 304 GLN A N 1
ATOM 2394 C CA . GLN A 1 304 ? 5.300 -4.318 -28.326 1.00 92.06 304 GLN A CA 1
ATOM 2395 C C . GLN A 1 304 ? 5.662 -3.729 -29.696 1.00 92.06 304 GLN A C 1
ATOM 2397 O O . GLN A 1 304 ? 5.589 -4.430 -30.702 1.00 92.06 304 GLN A O 1
ATOM 2402 N N . VAL A 1 305 ? 5.992 -2.434 -29.746 1.00 91.38 305 VAL A N 1
ATOM 2403 C CA . VAL A 1 305 ? 6.254 -1.667 -30.972 1.00 91.38 305 VAL A CA 1
ATOM 2404 C C . VAL A 1 305 ? 5.137 -1.844 -32.025 1.00 91.38 305 VAL A C 1
ATOM 2406 O O . VAL A 1 305 ? 5.409 -2.274 -33.148 1.00 91.38 305 VAL A O 1
ATOM 2409 N N . PRO A 1 306 ? 3.869 -1.481 -31.720 1.00 92.69 306 PRO A N 1
ATOM 2410 C CA . PRO A 1 306 ? 2.726 -1.790 -32.589 1.00 92.69 306 PRO A CA 1
ATOM 2411 C C . PRO A 1 306 ? 2.820 -1.245 -34.017 1.00 92.69 306 PRO A C 1
ATOM 2413 O O . PRO A 1 306 ? 2.178 -1.764 -34.923 1.00 92.69 306 PRO A O 1
ATOM 2416 N N . ALA A 1 307 ? 3.651 -0.223 -34.239 1.00 95.00 307 ALA A N 1
ATOM 2417 C CA . ALA A 1 307 ? 3.942 0.320 -35.563 1.00 95.00 307 ALA A CA 1
ATOM 2418 C C . ALA A 1 307 ? 4.585 -0.697 -36.528 1.00 95.00 307 ALA A C 1
ATOM 2420 O O . ALA A 1 307 ? 4.591 -0.462 -37.732 1.00 95.00 307 ALA A O 1
ATOM 2421 N N . GLN A 1 308 ? 5.136 -1.804 -36.022 1.00 95.12 308 GLN A N 1
ATOM 2422 C CA . GLN A 1 308 ? 5.692 -2.882 -36.841 1.00 95.12 308 GLN A CA 1
ATOM 2423 C C . GLN A 1 308 ? 4.707 -4.034 -37.082 1.00 95.12 308 GLN A C 1
ATOM 2425 O O . GLN A 1 308 ? 5.045 -4.981 -37.797 1.00 95.12 308 GLN A O 1
ATOM 2430 N N . TRP A 1 309 ? 3.518 -3.994 -36.480 1.00 96.19 309 TRP A N 1
ATOM 2431 C CA . TRP A 1 309 ? 2.506 -5.021 -36.688 1.00 96.19 309 TRP A CA 1
ATOM 2432 C C . TRP A 1 309 ? 1.892 -4.902 -38.084 1.00 96.19 309 TRP A C 1
ATOM 2434 O O . TRP A 1 309 ? 1.715 -3.804 -38.610 1.00 96.19 309 TRP A O 1
ATOM 2444 N N . TYR A 1 310 ? 1.522 -6.036 -38.675 1.00 96.25 310 TYR A N 1
ATOM 2445 C CA . TYR A 1 310 ? 0.824 -6.072 -39.961 1.00 96.25 310 TYR A CA 1
ATOM 2446 C C . TYR A 1 310 ? -0.195 -7.207 -39.998 1.00 96.25 310 TYR A C 1
ATOM 2448 O O . TYR A 1 310 ? -0.055 -8.201 -39.286 1.00 96.25 310 TYR A O 1
ATOM 2456 N N . PHE A 1 311 ? -1.228 -7.063 -40.827 1.00 97.25 311 PHE A N 1
ATOM 2457 C CA . PHE A 1 311 ? -2.147 -8.158 -41.113 1.00 97.25 311 PHE A CA 1
ATOM 2458 C C . PHE A 1 311 ? -1.637 -8.947 -42.316 1.00 97.25 311 PHE A C 1
ATOM 2460 O O . PHE A 1 311 ? -1.385 -8.376 -43.372 1.00 97.25 311 PHE A O 1
ATOM 2467 N N . GLU A 1 312 ? -1.485 -10.254 -42.141 1.00 94.06 312 GLU A N 1
ATOM 2468 C CA . GLU A 1 312 ? -1.349 -11.198 -43.248 1.00 94.06 312 GLU A CA 1
ATOM 2469 C C . GLU A 1 312 ? -2.669 -11.226 -44.038 1.00 94.06 312 GLU A C 1
ATOM 2471 O O . GLU A 1 312 ? -3.748 -11.290 -43.431 1.00 94.06 312 GLU A O 1
ATOM 2476 N N . GLU A 1 313 ? -2.581 -11.126 -45.369 1.00 83.44 313 GLU A N 1
ATOM 2477 C CA . GLU A 1 313 ? -3.738 -11.132 -46.280 1.00 83.44 313 GLU A CA 1
ATOM 2478 C C . GLU A 1 313 ? -4.548 -12.439 -46.178 1.00 83.44 313 GLU A C 1
ATOM 2480 O O . GLU A 1 313 ? -3.961 -13.541 -46.237 1.00 83.44 313 GLU A O 1
#

Organism: NCBI:txid229919

Solvent-accessible surface area (backbone atoms only — not comparable to full-atom values): 17076 Å² total; per-residue (Å²): 79,43,78,78,47,72,87,48,97,75,70,40,74,66,54,38,44,52,53,41,52,48,70,65,33,40,48,47,38,36,19,60,30,13,29,36,58,30,58,61,35,29,42,70,34,46,72,57,55,49,40,68,24,21,58,54,62,44,84,85,12,68,67,29,74,48,76,68,28,42,54,52,48,55,53,46,33,53,44,64,44,54,68,37,44,66,63,16,42,52,37,34,49,76,65,46,33,47,66,46,96,87,55,32,26,18,39,63,88,66,46,86,46,71,50,46,36,34,36,41,60,59,65,82,50,60,64,37,46,54,43,32,52,52,49,51,40,52,33,32,36,70,54,59,16,40,39,62,44,80,43,81,36,56,92,42,86,57,47,61,51,35,48,39,70,20,27,48,82,41,66,57,72,61,76,49,42,55,50,53,89,83,54,39,54,90,76,28,36,52,38,38,38,83,83,38,12,37,37,0,24,9,47,62,51,53,45,91,74,40,80,47,52,89,94,37,72,59,76,31,25,38,81,56,53,86,89,30,71,60,36,52,25,40,53,39,48,53,50,35,74,70,44,86,50,71,71,60,32,36,51,37,52,52,54,45,50,48,52,47,59,77,65,22,56,79,57,77,37,44,63,42,86,54,87,76,86,83,86,76,60,91,45,56,38,67,69,61,97,65,83,71,80,80,30,66,89,62,42,60,66,56,68,44,49,62,90,65,44,45,72,62,132

Mean predicted aligned error: 4.53 Å